Protein AF-A0A3D3DJN9-F1 (afdb_monomer_lite)

Radius of gyration: 30.14 Å; chains: 1; bounding box: 43×64×117 Å

Sequence (191 aa):
MNAPGGRPGLKGGGGVLVLCLLWLAALPLLAESYYLPDGRPDGVALLAPPPLPGSAEETADLQTVRTVFQGRTEAEKEHAFKSASLSIFLYAPAIGPFFQPGKFPKVEALFQKVRKDISAPLDRTKKHWKRRRPYELDPQLALGRPETTFSYPSGHSTRGTVQALLLAELFPKQREAILAIGRQIGWDRVL

Structure (mmCIF, N/CA/C/O backbone):
data_AF-A0A3D3DJN9-F1
#
_entry.id   AF-A0A3D3DJN9-F1
#
loop_
_atom_site.group_PDB
_atom_site.id
_atom_site.type_symbol
_atom_site.label_atom_id
_atom_site.label_alt_id
_atom_site.label_comp_id
_atom_site.label_asym_id
_atom_site.label_entity_id
_atom_site.label_seq_id
_atom_site.pdbx_PDB_ins_code
_atom_site.Cartn_x
_atom_site.Cartn_y
_atom_site.Cartn_z
_atom_site.occupancy
_atom_site.B_iso_or_equiv
_atom_site.auth_seq_id
_atom_site.auth_comp_id
_atom_site.auth_asym_id
_atom_site.auth_atom_id
_atom_site.pdbx_PDB_model_num
ATOM 1 N N . MET A 1 1 ? -23.739 -41.657 94.603 1.00 39.09 1 MET A N 1
ATOM 2 C CA . MET A 1 1 ? -22.542 -40.805 94.452 1.00 39.09 1 MET A CA 1
ATOM 3 C C . MET A 1 1 ? -21.603 -41.467 93.452 1.00 39.09 1 MET A C 1
ATOM 5 O O . MET A 1 1 ? -21.368 -42.658 93.585 1.00 39.09 1 MET A O 1
ATOM 9 N N . ASN A 1 2 ? -21.127 -40.666 92.493 1.00 39.59 2 ASN A N 1
ATOM 10 C CA . ASN A 1 2 ? -20.009 -40.850 91.549 1.00 39.59 2 ASN A CA 1
ATOM 11 C C . ASN A 1 2 ? -20.141 -41.801 90.334 1.00 39.59 2 ASN A C 1
ATOM 13 O O . ASN A 1 2 ? -19.960 -43.009 90.426 1.00 39.59 2 ASN A O 1
ATOM 17 N N . ALA A 1 3 ? -20.349 -41.171 89.165 1.00 39.94 3 ALA A N 1
ATOM 18 C CA . ALA A 1 3 ? -19.698 -41.485 87.874 1.00 39.94 3 ALA A CA 1
ATOM 19 C C . ALA A 1 3 ? -18.199 -41.040 87.924 1.00 39.94 3 ALA A C 1
ATOM 21 O O . ALA A 1 3 ? -17.841 -40.496 88.976 1.00 39.94 3 ALA A O 1
ATOM 22 N N . PRO A 1 4 ? -17.307 -41.158 86.896 1.00 54.34 4 PRO A N 1
ATOM 23 C CA . PRO A 1 4 ? -17.465 -41.272 85.420 1.00 54.34 4 PRO A CA 1
ATOM 24 C C . PRO A 1 4 ? -16.581 -42.415 84.826 1.00 54.34 4 PRO A C 1
ATOM 26 O O . PRO A 1 4 ? -16.038 -43.201 85.585 1.00 54.34 4 PRO A O 1
ATOM 29 N N . GLY A 1 5 ? -16.341 -42.679 83.537 1.00 39.34 5 GLY A N 1
ATOM 30 C CA . GLY A 1 5 ? -16.569 -42.081 82.219 1.00 39.34 5 GLY A CA 1
ATOM 31 C C . GLY A 1 5 ? -15.558 -42.733 81.245 1.00 39.34 5 GLY A C 1
ATOM 32 O O . GLY A 1 5 ? -14.492 -43.159 81.679 1.00 39.34 5 GLY A O 1
ATOM 33 N N . GLY A 1 6 ? -15.865 -42.816 79.944 1.00 35.72 6 GLY A N 1
ATOM 34 C CA . GLY A 1 6 ? -14.877 -43.191 78.915 1.00 35.72 6 GLY A CA 1
ATOM 35 C C . GLY A 1 6 ? -15.452 -43.904 77.685 1.00 35.72 6 GLY A C 1
ATOM 36 O O . GLY A 1 6 ? -15.743 -45.093 77.734 1.00 35.72 6 GLY A O 1
ATOM 37 N N . ARG A 1 7 ? -15.582 -43.179 76.563 1.00 44.62 7 ARG A N 1
ATOM 38 C CA . ARG A 1 7 ? -15.755 -43.729 75.197 1.00 44.62 7 ARG A CA 1
ATOM 39 C C . ARG A 1 7 ? -14.378 -44.105 74.618 1.00 44.62 7 ARG A C 1
ATOM 41 O O . ARG A 1 7 ? -13.405 -43.445 74.980 1.00 44.62 7 ARG A O 1
ATOM 48 N N . PRO A 1 8 ? -14.272 -45.091 73.706 1.00 47.12 8 PRO A N 1
ATOM 49 C CA . PRO A 1 8 ? -14.279 -44.814 72.251 1.00 47.12 8 PRO A CA 1
ATOM 50 C C . PRO A 1 8 ? -14.953 -45.965 71.457 1.00 47.12 8 PRO A C 1
ATOM 52 O O . PRO A 1 8 ? -15.267 -47.001 72.018 1.00 47.12 8 PRO A O 1
ATOM 55 N N . GLY A 1 9 ? -15.253 -45.931 70.162 1.00 36.06 9 GLY A N 1
ATOM 56 C CA . GLY A 1 9 ? -15.020 -45.006 69.065 1.00 36.06 9 GLY A CA 1
ATOM 57 C C . GLY A 1 9 ? -15.744 -45.584 67.835 1.00 36.06 9 GLY A C 1
ATOM 58 O O . GLY A 1 9 ? -15.891 -46.798 67.697 1.00 36.06 9 GLY A O 1
ATOM 59 N N . LEU A 1 10 ? -16.249 -44.702 66.979 1.00 43.56 10 LEU A N 1
ATOM 60 C CA . LEU A 1 10 ? -17.015 -45.033 65.779 1.00 43.56 10 LEU A CA 1
ATOM 61 C C . LEU A 1 10 ? -16.084 -45.595 64.679 1.00 43.56 10 LEU A C 1
ATOM 63 O O . LEU A 1 10 ? -15.127 -44.935 64.284 1.00 43.56 10 LEU A O 1
ATOM 67 N N . LYS A 1 11 ? -16.403 -46.776 64.143 1.00 42.53 11 LYS A N 1
ATOM 68 C CA . LYS A 1 11 ? -16.054 -47.243 62.785 1.00 42.53 11 LYS A CA 1
ATOM 69 C C . LYS A 1 11 ? -17.388 -47.720 62.197 1.00 42.53 11 LYS A C 1
ATOM 71 O O . LYS A 1 11 ? -18.102 -48.429 62.888 1.00 42.53 11 LYS A O 1
ATOM 76 N N . GLY A 1 12 ? -17.862 -47.355 61.018 1.00 39.88 12 GLY A N 1
ATOM 77 C CA . GLY A 1 12 ? -17.226 -46.866 59.807 1.00 39.88 12 GLY A CA 1
ATOM 78 C C . GLY A 1 12 ? -17.899 -47.624 58.659 1.00 39.88 12 GLY A C 1
ATOM 79 O O . GLY A 1 12 ? -17.991 -48.845 58.729 1.00 39.88 12 GLY A O 1
ATOM 80 N N . GLY A 1 13 ? -18.365 -46.918 57.628 1.00 39.78 13 GLY A N 1
ATOM 81 C CA . GLY A 1 13 ? -18.741 -47.527 56.349 1.00 39.78 13 GLY A CA 1
ATOM 82 C C . GLY A 1 13 ? -20.189 -47.291 55.931 1.00 39.78 13 GLY A C 1
ATOM 83 O O . GLY A 1 13 ? -21.112 -47.794 56.559 1.00 39.78 13 GLY A O 1
ATOM 84 N N . GLY A 1 14 ? -20.372 -46.578 54.818 1.00 37.66 14 GLY A N 1
ATOM 85 C CA . GLY A 1 14 ? -21.636 -46.606 54.088 1.00 37.66 14 GLY A CA 1
ATOM 86 C C . GLY A 1 14 ? -21.886 -45.398 53.197 1.00 37.66 14 GLY A C 1
ATOM 87 O O . GLY A 1 14 ? -22.638 -44.514 53.577 1.00 37.66 14 GLY A O 1
ATOM 88 N N . GLY A 1 15 ? -21.302 -45.410 51.996 1.00 39.25 15 GLY A N 1
ATOM 89 C CA . GLY A 1 15 ? -21.891 -44.768 50.816 1.00 39.25 15 GLY A CA 1
ATOM 90 C C . GLY A 1 15 ? -21.606 -43.280 50.621 1.00 39.25 15 GLY A C 1
ATOM 91 O O . GLY A 1 15 ? -22.470 -42.441 50.846 1.00 39.25 15 GLY A O 1
ATOM 92 N N . VAL A 1 16 ? -20.429 -42.948 50.085 1.00 46.88 16 VAL A N 1
ATOM 93 C CA . VAL A 1 16 ? -20.256 -41.672 49.374 1.00 46.88 16 VAL A CA 1
ATOM 94 C C . VAL A 1 16 ? -20.986 -41.796 48.035 1.00 46.88 16 VAL A C 1
ATOM 96 O O . VAL A 1 16 ? -20.555 -42.543 47.158 1.00 46.88 16 VAL A O 1
ATOM 99 N N . LEU A 1 17 ? -22.109 -41.085 47.896 1.00 47.12 17 LEU A N 1
ATOM 100 C CA . LEU A 1 17 ? -22.752 -40.826 46.609 1.00 47.12 17 LEU A CA 1
ATOM 101 C C . LEU A 1 17 ? -21.733 -40.134 45.692 1.00 47.12 17 LEU A C 1
ATOM 103 O O . LEU A 1 17 ? -21.319 -39.003 45.951 1.00 47.12 17 LEU A O 1
ATOM 107 N N . VAL A 1 18 ? -21.331 -40.808 44.617 1.00 51.47 18 VAL A N 1
ATOM 108 C CA . VAL A 1 18 ? -20.546 -40.200 43.541 1.00 51.47 18 VAL A CA 1
ATOM 109 C C . VAL A 1 18 ? -21.484 -39.291 42.751 1.00 51.47 18 VAL A C 1
ATOM 111 O O . VAL A 1 18 ? -22.266 -39.747 41.919 1.00 51.47 18 VAL A O 1
ATOM 114 N N . LEU A 1 19 ? -21.430 -37.991 43.039 1.00 47.69 19 LEU A N 1
ATOM 115 C CA . LEU A 1 19 ? -22.031 -36.964 42.197 1.00 47.69 19 LEU A CA 1
ATOM 116 C C . LEU A 1 19 ? -21.127 -36.799 40.963 1.00 47.69 19 LEU A C 1
ATOM 118 O O . LEU A 1 19 ? -20.091 -36.136 41.022 1.00 47.69 19 LEU A O 1
ATOM 122 N N . CYS A 1 20 ? -21.488 -37.430 39.844 1.00 45.19 20 CYS A N 1
ATOM 123 C CA . CYS A 1 20 ? -20.879 -37.140 38.548 1.00 45.19 20 CYS A CA 1
ATOM 124 C C . CYS A 1 20 ? -21.235 -35.703 38.142 1.00 45.19 20 CYS A C 1
ATOM 126 O O . CYS A 1 20 ? -22.288 -35.443 37.562 1.00 45.19 20 CYS A O 1
ATOM 128 N N . LEU A 1 21 ? -20.351 -34.761 38.473 1.00 50.44 21 LEU A N 1
ATOM 129 C CA . LEU A 1 21 ? -20.345 -33.409 37.928 1.00 50.44 21 LEU A CA 1
ATOM 130 C C . LEU A 1 21 ? -20.190 -33.495 36.406 1.00 50.44 21 LEU A C 1
ATOM 132 O O . LEU A 1 21 ? -19.114 -33.790 35.889 1.00 50.44 21 LEU A O 1
ATOM 136 N N . LEU A 1 22 ? -21.282 -33.216 35.697 1.00 49.47 22 LEU A N 1
ATOM 137 C CA . LEU A 1 22 ? -21.283 -32.870 34.281 1.00 49.47 22 LEU A CA 1
ATOM 138 C C . LEU A 1 22 ? -20.508 -31.558 34.100 1.00 49.47 22 LEU A C 1
ATOM 140 O O . LEU A 1 22 ? -21.083 -30.474 34.031 1.00 49.47 22 LEU A O 1
ATOM 144 N N . TRP A 1 23 ? -19.184 -31.648 34.016 1.00 52.22 23 TRP A N 1
ATOM 145 C CA . TRP A 1 23 ? -18.379 -30.640 33.339 1.00 52.22 23 TRP A CA 1
ATOM 146 C C . TRP A 1 23 ? -18.623 -30.800 31.836 1.00 52.22 23 TRP A C 1
ATOM 148 O O . TRP A 1 23 ? -17.838 -31.411 31.115 1.00 52.22 23 TRP A O 1
ATOM 158 N N . LEU A 1 24 ? -19.726 -30.228 31.343 1.00 54.53 24 LEU A N 1
ATOM 159 C CA . LEU A 1 24 ? -19.718 -29.715 29.979 1.00 54.53 24 LEU A CA 1
ATOM 160 C C . LEU A 1 24 ? -18.725 -28.552 29.984 1.00 54.53 24 LEU A C 1
ATOM 162 O O . LEU A 1 24 ? -19.085 -27.398 30.209 1.00 54.53 24 LEU A O 1
ATOM 166 N N . ALA A 1 25 ? -17.447 -28.865 29.778 1.00 52.50 25 ALA A N 1
ATOM 167 C CA . ALA A 1 25 ? -16.526 -27.880 29.260 1.00 52.50 25 ALA A CA 1
ATOM 168 C C . ALA A 1 25 ? -17.127 -27.441 27.925 1.00 52.50 25 ALA A C 1
ATOM 170 O O . ALA A 1 25 ? -17.121 -28.200 26.955 1.00 52.50 25 ALA A O 1
ATOM 171 N N . ALA A 1 26 ? -17.712 -26.244 27.891 1.00 54.53 26 ALA A N 1
ATOM 172 C CA . ALA A 1 26 ? -17.898 -25.546 26.639 1.00 54.53 26 ALA A CA 1
ATOM 173 C C . ALA A 1 26 ? -16.499 -25.477 26.030 1.00 54.53 26 ALA A C 1
ATOM 175 O O . ALA A 1 26 ? -15.657 -24.713 26.507 1.00 54.53 26 ALA A O 1
ATOM 176 N N . LEU A 1 27 ? -16.214 -26.347 25.055 1.00 55.31 27 LEU A N 1
ATOM 177 C CA . LEU A 1 27 ? -15.038 -26.183 24.222 1.00 55.31 27 LEU A CA 1
ATOM 178 C C . LEU A 1 27 ? -15.129 -24.734 23.756 1.00 55.31 27 LEU A C 1
ATOM 180 O O . LEU A 1 27 ? -16.164 -24.379 23.177 1.00 55.31 27 LEU A O 1
ATOM 184 N N . PRO A 1 28 ? -14.149 -23.867 24.072 1.00 55.75 28 PRO A N 1
ATOM 185 C CA . PRO A 1 28 ? -14.146 -22.560 23.460 1.00 55.75 28 PRO A CA 1
ATOM 186 C C . PRO A 1 28 ? -14.218 -22.862 21.973 1.00 55.75 28 PRO A C 1
ATOM 188 O O . PRO A 1 28 ? -13.371 -23.592 21.454 1.00 55.75 28 PRO A O 1
ATOM 191 N N . LEU A 1 29 ? -15.287 -22.405 21.319 1.00 51.25 29 LEU A N 1
ATOM 192 C CA . LEU A 1 29 ? -15.335 -22.389 19.874 1.00 51.25 29 LEU A CA 1
ATOM 193 C C . LEU A 1 29 ? -14.091 -21.583 19.517 1.00 51.25 29 LEU A C 1
ATOM 195 O O . LEU A 1 29 ? -14.059 -20.374 19.758 1.00 51.25 29 LEU A O 1
ATOM 199 N N . LEU A 1 30 ? -13.009 -22.264 19.128 1.00 52.00 30 LEU A N 1
ATOM 200 C CA . LEU A 1 30 ? -11.801 -21.597 18.694 1.00 52.00 30 LEU A CA 1
ATOM 201 C C . LEU A 1 30 ? -12.265 -20.859 17.454 1.00 52.00 30 LEU A C 1
ATOM 203 O O . LEU A 1 30 ? -12.426 -21.467 16.400 1.00 52.00 30 LEU A O 1
ATOM 207 N N . ALA A 1 31 ? -12.594 -19.576 17.623 1.00 54.28 31 ALA A N 1
ATOM 208 C CA . ALA A 1 31 ? -12.841 -18.686 16.512 1.00 54.28 31 ALA A CA 1
ATOM 209 C C . ALA A 1 31 ? -11.687 -18.940 15.552 1.00 54.28 31 ALA A C 1
ATOM 211 O O . ALA A 1 31 ? -10.533 -18.903 16.003 1.00 54.28 31 ALA A O 1
ATOM 212 N N . GLU A 1 32 ? -12.002 -19.297 14.303 1.00 58.78 32 GLU A N 1
ATOM 213 C CA . GLU A 1 32 ? -10.988 -19.658 13.320 1.00 58.78 32 GLU A CA 1
ATOM 214 C C . GLU A 1 32 ? -9.811 -18.691 13.448 1.00 58.78 32 GLU A C 1
ATOM 216 O O . GLU A 1 32 ? -9.983 -17.470 13.586 1.00 58.78 32 GLU A O 1
ATOM 221 N N . SER A 1 33 ? -8.594 -19.233 13.495 1.00 72.31 33 SER A N 1
ATOM 222 C CA . SER A 1 33 ? -7.388 -18.427 13.701 1.00 72.31 33 SER A CA 1
ATOM 223 C C . SER A 1 33 ? -7.234 -17.349 12.622 1.00 72.31 33 SER A C 1
ATOM 225 O O . SER A 1 33 ? -6.614 -16.317 12.897 1.00 72.31 33 SER A O 1
ATOM 227 N N . TYR A 1 34 ? -7.937 -17.500 11.493 1.00 80.25 34 TYR A N 1
ATOM 228 C CA . TYR A 1 34 ? -8.022 -16.576 10.368 1.00 80.25 34 TYR A CA 1
ATOM 229 C C . TYR A 1 34 ? -9.486 -16.329 9.944 1.00 80.25 34 TYR A C 1
ATOM 231 O O . TYR A 1 34 ? -10.354 -17.139 10.232 1.00 80.25 34 TYR A O 1
ATOM 239 N N . TYR A 1 35 ? -9.773 -15.182 9.332 1.00 89.88 35 TYR A N 1
ATOM 240 C CA . TYR A 1 35 ? -11.030 -14.859 8.635 1.00 89.88 35 TYR A CA 1
ATOM 241 C C . TYR A 1 35 ? -11.078 -15.400 7.198 1.00 89.88 35 TYR A C 1
ATOM 243 O O . TYR A 1 35 ? -12.158 -15.616 6.651 1.00 89.88 35 TYR A O 1
ATOM 251 N N . LEU A 1 36 ? -9.920 -15.544 6.555 1.00 90.06 36 LEU A N 1
ATOM 252 C CA . LEU A 1 36 ? -9.780 -16.050 5.198 1.00 90.06 36 LEU A CA 1
ATOM 253 C C . LEU A 1 36 ? -9.451 -17.548 5.218 1.00 90.06 36 LEU A C 1
ATOM 255 O O . LEU A 1 36 ? -8.569 -17.966 5.975 1.00 90.06 36 LEU A O 1
ATOM 259 N N . PRO A 1 37 ? -10.080 -18.349 4.338 1.00 89.44 37 PRO A N 1
ATOM 260 C CA . PRO A 1 37 ? -9.667 -19.727 4.120 1.00 89.44 37 PRO A CA 1
ATOM 261 C C . PRO A 1 37 ? -8.221 -19.801 3.635 1.00 89.44 37 PRO A C 1
ATOM 263 O O . PRO A 1 37 ? -7.738 -18.909 2.925 1.00 89.44 37 PRO A O 1
ATOM 266 N N . ASP A 1 38 ? -7.542 -20.906 3.938 1.00 85.25 38 ASP A N 1
ATOM 267 C CA . ASP A 1 38 ? -6.203 -21.100 3.401 1.00 85.25 38 ASP A CA 1
ATOM 268 C C . ASP A 1 38 ? -6.219 -21.141 1.862 1.00 85.25 38 ASP A C 1
ATOM 270 O O . ASP A 1 38 ? -7.180 -21.556 1.216 1.00 85.25 38 ASP A O 1
ATOM 274 N N . GLY A 1 39 ? -5.157 -20.627 1.255 1.00 81.75 39 GLY A N 1
ATOM 275 C CA . GLY A 1 39 ? -5.054 -20.435 -0.191 1.00 81.75 39 GLY A CA 1
ATOM 276 C C . GLY A 1 39 ? -5.898 -19.293 -0.766 1.00 81.75 39 GLY A C 1
ATOM 277 O O . GLY A 1 39 ? -5.757 -19.020 -1.955 1.00 81.75 39 GLY A O 1
ATOM 278 N N . ARG A 1 40 ? -6.747 -18.608 0.019 1.00 90.56 40 ARG A N 1
ATOM 279 C CA . ARG A 1 40 ? -7.684 -17.595 -0.497 1.00 90.56 40 ARG A CA 1
ATOM 280 C C . ARG A 1 40 ? -7.385 -16.166 0.002 1.00 90.56 40 ARG A C 1
ATOM 282 O O . ARG A 1 40 ? -6.961 -15.989 1.141 1.00 90.56 40 ARG A O 1
ATOM 289 N N . PRO A 1 41 ? -7.644 -15.136 -0.828 1.00 93.31 41 PRO A N 1
ATOM 290 C CA . PRO A 1 41 ? -7.863 -15.244 -2.273 1.00 93.31 41 PRO A CA 1
ATOM 291 C C . PRO A 1 41 ? -6.613 -15.791 -2.982 1.00 93.31 41 PRO A C 1
ATOM 293 O O . PRO A 1 41 ? -5.489 -15.594 -2.517 1.00 93.31 41 PRO A O 1
ATOM 296 N N . ASP A 1 42 ? -6.821 -16.480 -4.105 1.00 95.25 42 ASP A N 1
ATOM 297 C CA . ASP A 1 42 ? -5.720 -16.914 -4.964 1.00 95.25 42 ASP A CA 1
ATOM 298 C C . ASP A 1 42 ? -5.253 -15.718 -5.799 1.00 95.25 42 ASP A C 1
ATOM 300 O O . ASP A 1 42 ? -5.866 -15.357 -6.804 1.00 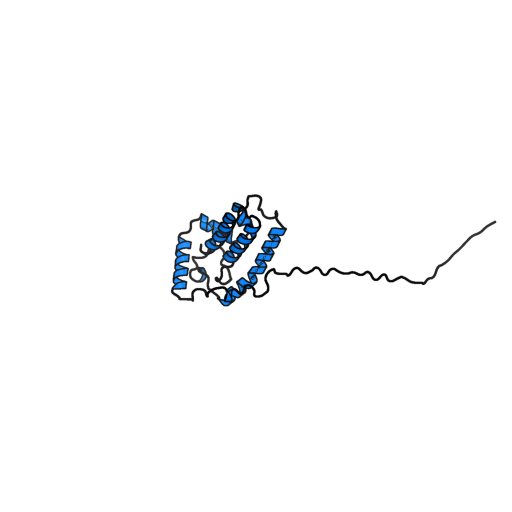95.25 42 ASP A O 1
ATOM 304 N N . GLY A 1 43 ? -4.184 -15.066 -5.345 1.00 95.25 43 GLY A N 1
ATOM 305 C CA . GLY A 1 43 ? -3.641 -13.896 -6.026 1.00 95.25 43 GLY A CA 1
ATOM 306 C C . GLY A 1 43 ? -2.957 -14.215 -7.356 1.00 95.25 43 GLY A C 1
ATOM 307 O O . GLY A 1 43 ? -2.773 -13.297 -8.148 1.00 95.25 43 GLY A O 1
ATOM 308 N N . VAL A 1 44 ? -2.596 -15.474 -7.629 1.00 96.81 44 VAL A N 1
ATOM 309 C CA . VAL A 1 44 ? -2.046 -15.878 -8.934 1.00 96.81 44 VAL A CA 1
ATOM 310 C C . VAL A 1 44 ? -3.167 -15.971 -9.959 1.00 96.81 44 VAL A C 1
ATOM 312 O O . VAL A 1 44 ? -3.019 -15.463 -11.063 1.00 96.81 44 VAL A O 1
ATOM 315 N N . ALA A 1 45 ? -4.303 -16.559 -9.581 1.00 96.88 45 ALA A N 1
ATOM 316 C CA . ALA A 1 45 ? -5.476 -16.622 -10.448 1.00 96.88 45 ALA A CA 1
ATOM 317 C C . ALA A 1 45 ? -6.157 -15.253 -10.635 1.00 96.88 45 ALA A C 1
ATOM 319 O O . ALA A 1 45 ? -6.755 -14.998 -11.676 1.00 96.88 45 ALA A O 1
ATOM 320 N N . LEU A 1 46 ? -6.098 -14.382 -9.620 1.00 96.44 46 LEU A N 1
ATOM 321 C CA . LEU A 1 46 ? -6.781 -13.086 -9.631 1.00 96.44 46 LEU A CA 1
ATOM 322 C C . LEU A 1 46 ? -6.039 -12.003 -10.426 1.00 96.44 46 LEU A C 1
ATOM 324 O O . LEU A 1 46 ? -6.680 -11.132 -11.011 1.00 96.44 46 LEU A O 1
ATOM 328 N N . LEU A 1 47 ? -4.707 -11.995 -10.381 1.00 97.06 47 LEU A N 1
ATOM 329 C CA . LEU A 1 47 ? -3.899 -10.912 -10.936 1.00 97.06 47 LEU A CA 1
ATOM 330 C C . LEU A 1 47 ? -3.324 -11.286 -12.299 1.00 97.06 47 LEU A C 1
ATOM 332 O O . LEU A 1 47 ? -2.875 -12.409 -12.514 1.00 97.06 47 LEU A O 1
ATOM 336 N N . ALA A 1 48 ? -3.254 -10.301 -13.194 1.00 97.12 48 ALA A N 1
ATOM 337 C CA . ALA A 1 48 ? -2.430 -10.417 -14.389 1.00 97.12 48 ALA A CA 1
ATOM 338 C C . ALA A 1 48 ? -0.950 -10.633 -14.002 1.00 97.12 48 ALA A C 1
ATOM 340 O O . ALA A 1 48 ? -0.519 -10.175 -12.937 1.00 97.12 48 ALA A O 1
ATOM 341 N N . PRO A 1 49 ? -0.148 -11.302 -14.848 1.00 97.56 49 PRO A N 1
ATOM 342 C CA . PRO A 1 49 ? 1.289 -11.390 -14.621 1.00 97.56 49 PRO A CA 1
ATOM 343 C C . PRO A 1 49 ? 1.914 -9.984 -14.537 1.00 97.56 49 PRO A C 1
ATOM 345 O O . PRO A 1 49 ? 1.465 -9.067 -15.231 1.00 97.56 49 PRO A O 1
ATOM 348 N N . PRO A 1 50 ? 2.959 -9.783 -13.713 1.00 97.88 50 PRO A N 1
ATOM 349 C CA . PRO A 1 50 ? 3.734 -8.550 -13.763 1.00 97.88 50 PRO A CA 1
ATOM 350 C C . PRO A 1 50 ? 4.483 -8.427 -15.103 1.00 97.88 50 PRO A C 1
ATOM 352 O O . PRO A 1 50 ? 4.678 -9.438 -15.783 1.00 97.88 50 PRO A O 1
ATOM 355 N N . PRO A 1 51 ? 4.983 -7.224 -15.445 1.00 97.62 51 PRO A N 1
ATOM 356 C CA . PRO A 1 51 ? 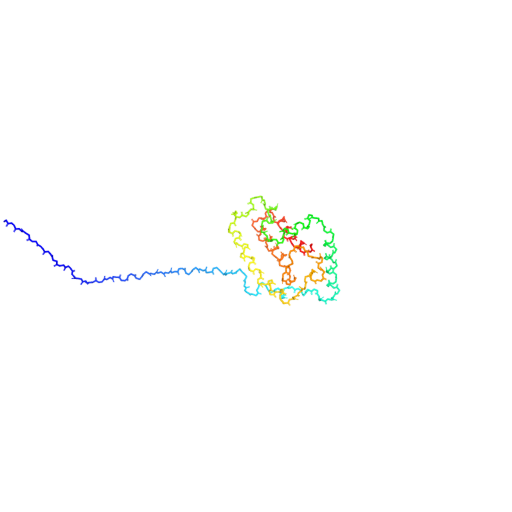5.915 -7.051 -16.553 1.00 97.62 51 PRO A CA 1
ATOM 357 C C . PRO A 1 51 ? 7.058 -8.065 -16.505 1.00 97.62 51 PRO A C 1
ATOM 359 O O . PRO A 1 51 ? 7.634 -8.316 -15.439 1.00 97.62 51 PRO A O 1
ATOM 362 N N . LEU A 1 52 ? 7.367 -8.656 -17.659 1.00 96.94 52 LEU A N 1
ATOM 363 C CA . LEU A 1 52 ? 8.431 -9.647 -17.775 1.00 96.94 52 LEU A CA 1
ATOM 364 C C . LEU A 1 52 ? 9.806 -8.977 -17.617 1.00 96.94 52 LEU A C 1
ATOM 366 O O . LEU A 1 52 ? 9.990 -7.861 -18.112 1.00 96.94 52 LEU A O 1
ATOM 370 N N . PRO A 1 53 ? 10.795 -9.643 -16.998 1.00 96.31 53 PRO A N 1
ATOM 371 C CA . PRO A 1 53 ? 12.154 -9.118 -16.935 1.00 96.31 53 PRO A CA 1
ATOM 372 C C . PRO A 1 53 ? 12.726 -8.821 -18.328 1.00 96.31 53 PRO A C 1
ATOM 374 O O . PRO A 1 53 ? 12.653 -9.665 -19.220 1.00 96.31 53 PRO A O 1
ATOM 377 N N . GLY A 1 54 ? 13.295 -7.629 -18.513 1.00 95.62 54 GLY A N 1
ATOM 378 C CA . GLY A 1 54 ? 13.862 -7.170 -19.786 1.00 95.62 54 GLY A CA 1
ATOM 379 C C . GLY A 1 54 ? 12.838 -6.724 -20.838 1.00 95.62 54 GLY A C 1
ATOM 380 O O . GLY A 1 54 ? 13.225 -6.419 -21.964 1.00 95.62 54 GLY A O 1
ATOM 381 N N . SER A 1 55 ? 11.547 -6.686 -20.500 1.00 98.06 55 SER A N 1
ATOM 382 C CA . SER A 1 55 ? 10.493 -6.209 -21.40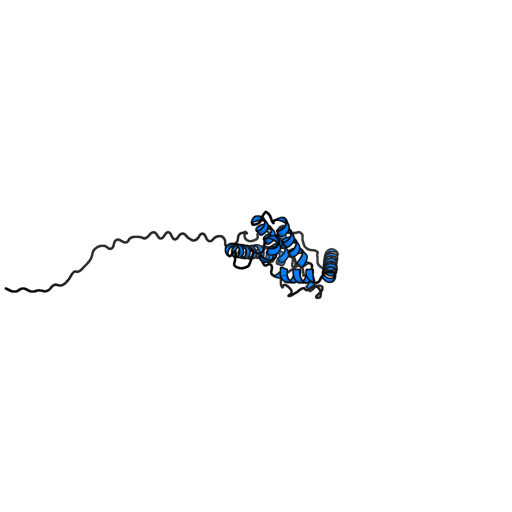4 1.00 98.06 55 SER A CA 1
ATOM 383 C C . SER A 1 55 ? 10.461 -4.680 -21.538 1.00 98.06 55 SER A C 1
ATOM 385 O O . SER A 1 55 ? 11.036 -3.937 -20.729 1.00 98.06 55 SER A O 1
ATOM 387 N N . ALA A 1 56 ? 9.741 -4.195 -22.555 1.00 98.38 56 ALA A N 1
ATOM 388 C CA . ALA A 1 56 ? 9.465 -2.769 -22.713 1.00 98.38 56 ALA A CA 1
ATOM 389 C C . ALA A 1 56 ? 8.611 -2.240 -21.547 1.00 98.38 56 ALA A C 1
ATOM 391 O O . ALA A 1 56 ? 8.826 -1.125 -21.076 1.00 98.38 56 ALA A O 1
ATOM 392 N N . GLU A 1 57 ? 7.703 -3.064 -21.027 1.00 98.00 57 GLU A N 1
ATOM 393 C CA . GLU A 1 57 ? 6.838 -2.749 -19.895 1.00 98.00 57 GLU A CA 1
ATOM 394 C C . GLU A 1 57 ? 7.632 -2.613 -18.587 1.00 98.00 57 GLU A C 1
ATOM 396 O O . GLU A 1 57 ? 7.402 -1.670 -17.836 1.00 98.00 57 GLU A O 1
ATOM 401 N N . GLU A 1 58 ? 8.610 -3.491 -18.313 1.00 97.69 58 GLU A N 1
ATOM 402 C CA . GLU A 1 58 ? 9.486 -3.339 -17.135 1.00 97.69 58 GLU A CA 1
ATOM 403 C C . GLU A 1 58 ? 10.312 -2.050 -17.229 1.00 97.69 58 GLU A C 1
ATOM 405 O O . GLU A 1 58 ? 10.476 -1.334 -16.237 1.00 97.69 58 GLU A O 1
ATOM 410 N N . THR A 1 59 ? 10.791 -1.734 -18.435 1.00 97.94 59 THR A N 1
ATOM 411 C CA . THR A 1 59 ? 11.540 -0.502 -18.710 1.00 97.94 59 THR A CA 1
ATOM 412 C C . THR A 1 59 ? 10.678 0.738 -18.460 1.00 97.94 59 THR A C 1
ATOM 414 O O . THR A 1 59 ? 11.124 1.669 -17.786 1.00 97.94 59 THR A O 1
ATOM 417 N N . ALA A 1 60 ? 9.437 0.740 -18.952 1.00 98.25 60 ALA A N 1
ATOM 418 C CA . ALA A 1 60 ? 8.482 1.829 -18.758 1.00 98.25 60 ALA A CA 1
ATOM 419 C C . ALA A 1 60 ? 8.093 2.004 -17.279 1.00 98.25 60 ALA A C 1
ATOM 421 O O . ALA A 1 60 ? 8.073 3.131 -16.772 1.00 98.25 60 ALA A O 1
ATOM 422 N N . ASP A 1 61 ? 7.860 0.899 -16.565 1.00 97.81 61 ASP A N 1
ATOM 423 C CA . ASP A 1 61 ? 7.594 0.900 -15.124 1.00 97.81 61 ASP A CA 1
ATOM 424 C C . ASP A 1 61 ? 8.775 1.503 -14.346 1.00 97.81 61 ASP A C 1
ATOM 426 O O . ASP A 1 61 ? 8.586 2.399 -13.521 1.00 97.81 61 ASP A O 1
ATOM 430 N N . LEU A 1 62 ? 10.008 1.056 -14.617 1.00 97.81 62 LEU A N 1
ATOM 431 C CA . LEU A 1 62 ? 11.200 1.562 -13.932 1.00 97.81 62 LEU A CA 1
ATOM 432 C C . LEU A 1 62 ? 11.446 3.044 -14.234 1.00 97.81 62 LEU A C 1
ATOM 434 O O . LEU A 1 62 ? 11.798 3.800 -13.329 1.00 97.81 62 LEU A O 1
ATOM 438 N N . GLN A 1 63 ? 11.239 3.473 -15.481 1.00 98.19 63 GLN A N 1
ATOM 439 C CA . GLN A 1 63 ? 11.369 4.878 -15.858 1.00 98.19 63 GLN A CA 1
ATOM 440 C C . GLN A 1 63 ? 10.351 5.753 -15.121 1.00 98.19 63 GLN A C 1
ATOM 442 O O . GLN A 1 63 ? 10.713 6.811 -14.610 1.00 98.19 63 GLN A O 1
ATOM 447 N N . THR A 1 64 ? 9.109 5.283 -14.997 1.00 97.88 64 THR A N 1
ATOM 448 C CA . THR A 1 64 ? 8.068 5.971 -14.223 1.00 97.88 64 THR A CA 1
ATOM 449 C C . THR A 1 64 ? 8.483 6.119 -12.762 1.00 97.88 64 THR A C 1
ATOM 451 O O . THR A 1 64 ? 8.436 7.225 -12.223 1.00 97.88 64 THR A O 1
ATOM 454 N N . VAL A 1 65 ? 8.954 5.036 -12.131 1.00 97.75 65 VAL A N 1
ATOM 455 C CA . VAL A 1 65 ? 9.430 5.081 -10.739 1.00 97.75 65 VAL A CA 1
ATOM 456 C C . VAL A 1 65 ? 10.589 6.064 -10.594 1.00 97.75 65 VAL A C 1
ATOM 458 O O . VAL A 1 65 ? 10.561 6.876 -9.680 1.00 97.75 65 VAL A O 1
ATOM 461 N N . ARG A 1 66 ? 11.577 6.063 -11.500 1.00 98.12 66 ARG A N 1
ATOM 462 C CA . ARG A 1 66 ? 12.696 7.023 -11.458 1.00 98.12 66 ARG A CA 1
ATOM 463 C C . ARG A 1 66 ? 12.218 8.465 -11.491 1.00 98.12 66 ARG A C 1
ATOM 465 O O . ARG A 1 66 ? 12.632 9.256 -10.648 1.00 98.12 66 ARG A O 1
ATOM 472 N N . THR A 1 67 ? 11.342 8.796 -12.436 1.00 98.19 67 THR A N 1
ATOM 473 C CA . THR A 1 67 ? 10.807 10.152 -12.580 1.00 98.19 67 THR A CA 1
ATOM 474 C C . THR A 1 67 ? 10.057 10.588 -11.323 1.00 98.19 67 THR A C 1
ATOM 476 O O . THR A 1 67 ? 10.310 11.675 -10.812 1.00 98.19 67 THR A O 1
ATOM 479 N N . VAL A 1 68 ? 9.186 9.731 -10.785 1.00 97.81 68 VAL A N 1
ATOM 480 C CA . VAL A 1 68 ? 8.415 10.026 -9.568 1.00 97.81 68 VAL A CA 1
ATOM 481 C C . VAL A 1 68 ? 9.329 10.153 -8.342 1.00 97.81 68 VAL A C 1
ATOM 483 O O . VAL A 1 68 ? 9.233 11.121 -7.594 1.00 97.81 68 VAL A O 1
ATOM 486 N N . PHE A 1 69 ? 10.269 9.224 -8.168 1.00 97.81 69 PHE A N 1
ATOM 487 C CA . PHE A 1 69 ? 11.209 9.188 -7.044 1.00 97.81 69 PHE A CA 1
ATOM 488 C C . PHE A 1 69 ? 12.140 10.411 -7.024 1.00 97.81 69 PHE A C 1
ATOM 490 O O . PHE A 1 69 ? 12.440 10.942 -5.957 1.00 97.81 69 PHE A O 1
ATOM 497 N N . GLN A 1 70 ? 12.599 10.872 -8.192 1.00 96.81 70 GLN A N 1
ATOM 498 C CA . GLN A 1 70 ? 13.451 12.061 -8.321 1.00 96.81 70 GLN A CA 1
ATOM 499 C C . GLN A 1 70 ? 12.664 13.370 -8.193 1.00 96.81 70 GLN A C 1
ATOM 501 O O . GLN A 1 70 ? 13.208 14.357 -7.707 1.00 96.81 70 GLN A O 1
ATOM 506 N N . GLY A 1 71 ? 11.402 13.382 -8.632 1.00 97.56 71 GLY A N 1
ATOM 507 C CA . GLY A 1 71 ? 10.539 14.564 -8.616 1.00 97.56 71 GLY A CA 1
ATOM 508 C C . GLY A 1 71 ? 9.795 14.805 -7.302 1.00 97.56 71 GLY A C 1
ATOM 509 O O . GLY A 1 71 ? 9.150 15.843 -7.165 1.00 97.56 71 GLY A O 1
ATOM 510 N N . ARG A 1 72 ? 9.852 13.868 -6.349 1.00 97.88 72 ARG A N 1
ATOM 511 C CA . ARG A 1 72 ? 9.127 13.991 -5.082 1.00 97.88 72 ARG A CA 1
ATOM 512 C C . ARG A 1 72 ? 9.603 15.183 -4.257 1.00 97.88 72 ARG A C 1
ATOM 514 O O . ARG A 1 72 ? 10.787 15.510 -4.192 1.00 97.88 72 ARG A O 1
ATOM 521 N N . THR A 1 73 ? 8.670 15.760 -3.528 1.00 98.38 73 THR A N 1
ATOM 522 C CA . THR A 1 73 ? 8.927 16.760 -2.496 1.00 98.38 73 THR A CA 1
ATOM 523 C C . THR A 1 73 ? 9.443 16.113 -1.206 1.00 98.38 73 THR A C 1
ATOM 525 O O . THR A 1 73 ? 9.246 14.920 -0.953 1.00 98.38 73 THR A O 1
ATOM 528 N N . GLU A 1 74 ? 10.060 16.910 -0.329 1.00 98.00 74 GLU A N 1
ATOM 529 C CA . GLU A 1 74 ? 10.450 16.420 1.001 1.00 98.00 74 GLU A CA 1
ATOM 530 C C . GLU A 1 74 ? 9.228 16.000 1.837 1.00 98.00 74 GLU A C 1
ATOM 532 O O . GLU A 1 74 ? 9.292 14.996 2.539 1.00 98.00 74 GLU A O 1
ATOM 537 N N . ALA A 1 75 ? 8.082 16.675 1.690 1.00 97.69 75 ALA A N 1
ATOM 538 C CA . ALA A 1 75 ? 6.845 16.290 2.372 1.00 97.69 75 ALA A CA 1
ATOM 539 C C . ALA A 1 75 ? 6.332 14.907 1.924 1.00 97.69 75 ALA A C 1
ATOM 541 O O . ALA A 1 75 ? 5.925 14.091 2.752 1.00 97.69 75 ALA A O 1
ATOM 542 N N . GLU A 1 76 ? 6.386 14.611 0.622 1.00 98.06 76 GLU A N 1
ATOM 543 C CA . GLU A 1 76 ? 6.037 13.292 0.080 1.00 98.06 76 GLU A CA 1
ATOM 544 C C . GLU A 1 76 ? 6.990 12.206 0.579 1.00 98.06 76 GLU A C 1
ATOM 546 O O . GLU A 1 76 ? 6.549 11.137 0.997 1.00 98.06 76 GLU A O 1
ATOM 551 N N . LYS A 1 77 ? 8.293 12.493 0.605 1.00 97.94 77 LYS A N 1
ATOM 552 C CA . LYS A 1 77 ? 9.312 11.590 1.147 1.00 97.94 77 LYS A CA 1
ATOM 553 C C . LYS A 1 77 ? 9.091 11.298 2.632 1.00 97.94 77 LYS A C 1
ATOM 555 O O . LYS A 1 77 ? 9.156 10.140 3.042 1.00 97.94 77 LYS A O 1
ATOM 560 N N . GLU A 1 78 ? 8.819 12.315 3.445 1.00 97.12 78 GLU A N 1
ATOM 561 C CA . GLU A 1 78 ? 8.521 12.153 4.873 1.00 97.12 78 GLU A CA 1
ATOM 562 C C . GLU A 1 78 ? 7.243 11.341 5.093 1.00 97.12 78 GLU A C 1
ATOM 564 O O . GLU A 1 78 ? 7.216 10.420 5.920 1.00 97.12 78 GLU A O 1
ATOM 569 N N . HIS A 1 79 ? 6.192 11.637 4.323 1.00 97.19 79 HIS A N 1
ATOM 570 C CA . HIS A 1 79 ? 4.941 10.892 4.381 1.00 97.19 79 HIS A CA 1
ATOM 571 C C . HIS A 1 79 ? 5.154 9.425 3.993 1.00 97.19 79 HIS A C 1
ATOM 573 O O . HIS A 1 79 ? 4.749 8.530 4.739 1.00 97.19 79 HIS A O 1
ATOM 579 N N . ALA A 1 80 ? 5.873 9.166 2.898 1.00 97.56 80 ALA A N 1
ATOM 580 C CA . ALA A 1 80 ? 6.217 7.822 2.461 1.00 97.56 80 ALA A CA 1
ATOM 581 C C . ALA A 1 80 ? 7.105 7.089 3.475 1.00 97.56 80 ALA A C 1
ATOM 583 O O . ALA A 1 80 ? 6.911 5.901 3.742 1.00 97.56 80 ALA A O 1
ATOM 584 N N . PHE A 1 81 ? 8.039 7.767 4.133 1.00 96.81 81 PHE A N 1
ATOM 585 C CA . PHE A 1 81 ? 8.810 7.141 5.203 1.00 96.81 81 PHE A CA 1
ATOM 586 C C . PHE A 1 81 ? 7.907 6.731 6.381 1.00 96.81 81 PHE A C 1
ATOM 588 O O . PHE A 1 81 ? 7.971 5.599 6.865 1.00 96.81 81 PHE A O 1
ATOM 595 N N . LYS A 1 82 ? 6.997 7.614 6.807 1.00 96.38 82 LYS A N 1
ATOM 596 C CA . LYS A 1 82 ? 6.064 7.366 7.917 1.00 96.38 82 LYS A CA 1
ATOM 597 C C . LYS A 1 82 ? 5.043 6.268 7.603 1.00 96.38 82 LYS A C 1
ATOM 599 O O . LYS A 1 82 ? 4.755 5.417 8.456 1.00 96.38 82 LYS A O 1
ATOM 604 N N . SER A 1 83 ? 4.482 6.267 6.395 1.00 96.75 83 SER A N 1
ATOM 605 C CA . SER A 1 83 ? 3.410 5.347 6.006 1.00 96.75 83 SER A CA 1
ATOM 606 C C . SER A 1 83 ? 3.887 3.902 5.829 1.00 96.75 83 SER A C 1
ATOM 608 O O . SER A 1 83 ? 3.086 2.969 5.935 1.00 96.75 83 SER A O 1
ATOM 610 N N . ALA A 1 84 ? 5.204 3.686 5.710 1.00 95.56 84 ALA A N 1
ATOM 611 C CA . ALA A 1 84 ? 5.819 2.359 5.728 1.00 95.56 84 ALA A CA 1
ATOM 612 C C . ALA A 1 84 ? 5.528 1.568 7.022 1.00 95.56 84 ALA A C 1
ATOM 614 O O . ALA A 1 84 ? 5.563 0.336 7.004 1.00 95.56 84 ALA A O 1
ATOM 615 N N . SER A 1 85 ? 5.183 2.255 8.122 1.00 95.44 85 SER A N 1
ATOM 616 C CA . SER A 1 85 ? 4.761 1.631 9.386 1.00 95.44 85 SER A CA 1
ATOM 617 C C . SER A 1 85 ? 3.451 0.840 9.282 1.00 95.44 85 SER A C 1
ATOM 619 O O . SER A 1 85 ? 3.233 -0.075 10.077 1.00 95.44 85 SER A O 1
ATOM 621 N N . LEU A 1 86 ? 2.572 1.187 8.328 1.00 95.12 86 LEU A N 1
ATOM 622 C CA . LEU A 1 86 ? 1.220 0.626 8.175 1.00 95.12 86 LEU A CA 1
ATOM 623 C C . LEU A 1 86 ? 0.377 0.660 9.462 1.00 95.12 86 LEU A C 1
ATOM 625 O O . LEU A 1 86 ? -0.508 -0.179 9.667 1.00 95.12 86 LEU A O 1
ATOM 629 N N . SER A 1 87 ? 0.663 1.620 10.341 1.00 97.00 87 SER A N 1
ATOM 630 C CA . SER A 1 87 ? -0.131 1.862 11.538 1.00 97.00 87 SER A CA 1
ATOM 631 C C . SER A 1 87 ? -1.540 2.304 11.150 1.00 97.00 87 SER A C 1
ATOM 633 O O . SER A 1 87 ? -1.706 3.198 10.322 1.00 97.00 87 SER A O 1
ATOM 635 N N . ILE A 1 88 ? -2.569 1.746 11.794 1.00 97.50 88 ILE A N 1
ATOM 636 C CA . ILE A 1 88 ? -3.952 2.200 11.574 1.00 97.50 88 ILE A CA 1
ATOM 637 C C . ILE A 1 88 ? -4.131 3.667 11.981 1.00 97.50 88 ILE A C 1
ATOM 639 O O . ILE A 1 88 ? -4.999 4.355 11.467 1.00 97.50 88 ILE A O 1
ATOM 643 N N . PHE A 1 89 ? -3.267 4.200 12.843 1.00 97.88 89 PHE A N 1
ATOM 644 C CA . PHE A 1 89 ? -3.334 5.595 13.276 1.00 97.88 89 PHE A CA 1
ATOM 645 C C . PHE A 1 89 ? -2.833 6.589 12.219 1.00 97.88 89 PHE A C 1
ATOM 647 O O . PHE A 1 89 ? -2.976 7.794 12.403 1.00 97.88 89 PHE A O 1
ATOM 654 N N . LEU A 1 90 ? -2.328 6.111 11.074 1.00 97.88 90 LEU A N 1
ATOM 655 C CA . LEU A 1 90 ? -2.106 6.952 9.891 1.00 97.88 90 LEU A CA 1
ATOM 656 C C . LEU A 1 90 ? -3.410 7.590 9.382 1.00 97.88 90 LEU A C 1
ATOM 658 O O . LEU A 1 90 ? -3.362 8.635 8.744 1.00 97.88 90 LEU A O 1
ATOM 662 N N . TYR A 1 91 ? -4.567 7.006 9.711 1.00 98.38 91 TYR A N 1
ATOM 663 C CA . TYR A 1 91 ? -5.891 7.492 9.316 1.00 98.38 91 TYR A CA 1
ATOM 664 C C . TYR A 1 91 ? -6.494 8.521 10.286 1.00 98.38 91 TYR A C 1
ATOM 666 O O . TYR A 1 91 ? -7.568 9.063 10.019 1.00 98.38 91 TYR A O 1
ATOM 674 N N . ALA A 1 92 ? -5.813 8.826 11.397 1.00 98.00 92 ALA A N 1
ATOM 675 C CA . ALA A 1 92 ? -6.274 9.811 12.376 1.00 98.00 92 ALA A CA 1
ATOM 676 C C . ALA A 1 92 ? -6.590 11.203 11.780 1.00 98.00 92 ALA A C 1
ATOM 678 O O . ALA A 1 92 ? -7.572 11.791 12.224 1.00 98.00 92 ALA A O 1
ATOM 679 N N . PRO A 1 93 ? -5.872 11.726 10.759 1.00 98.06 93 PRO A N 1
ATOM 680 C CA . PRO A 1 93 ? -6.242 12.994 10.122 1.00 98.06 93 PRO A CA 1
ATOM 681 C C . PRO A 1 93 ? -7.640 12.997 9.486 1.00 98.06 93 PRO A C 1
ATOM 683 O O . PRO A 1 93 ? -8.279 14.042 9.446 1.00 98.06 93 PRO A O 1
ATOM 686 N N . ALA A 1 94 ? -8.131 11.843 9.018 1.00 98.38 94 ALA A N 1
ATOM 687 C CA . ALA A 1 94 ? -9.484 11.715 8.478 1.00 98.38 94 ALA A CA 1
ATOM 688 C C . ALA A 1 94 ? -10.525 11.436 9.573 1.00 98.38 94 ALA A C 1
ATOM 690 O O . ALA A 1 94 ? -11.634 11.955 9.509 1.00 98.38 94 ALA A O 1
ATOM 691 N N . ILE A 1 95 ? -10.179 10.608 10.564 1.00 98.19 95 ILE A N 1
ATOM 692 C CA . ILE A 1 95 ? -11.117 10.121 11.590 1.00 98.19 95 ILE A CA 1
ATOM 693 C C . ILE A 1 95 ? -11.302 11.132 12.730 1.00 98.19 95 ILE A C 1
ATOM 695 O O . ILE A 1 95 ? -12.420 11.351 13.193 1.00 98.19 95 ILE A O 1
ATOM 699 N N . GLY A 1 96 ? -10.213 11.749 13.187 1.00 97.81 96 GLY A N 1
ATOM 700 C CA . GLY A 1 96 ? -10.197 12.727 14.269 1.00 97.81 96 GLY A CA 1
ATOM 701 C C . GLY A 1 96 ? -9.167 12.422 15.366 1.00 97.81 96 GLY A C 1
ATOM 702 O O . GLY A 1 96 ? -8.675 11.297 15.492 1.00 97.81 96 GLY A O 1
ATOM 703 N N . PRO A 1 97 ? -8.862 13.418 16.221 1.00 97.06 97 PRO A N 1
ATOM 704 C CA . PRO A 1 97 ? -7.781 13.345 17.206 1.00 97.06 97 PRO A CA 1
ATOM 705 C C . PRO A 1 97 ? -8.021 12.323 18.320 1.00 97.06 97 PRO A C 1
ATOM 707 O O . PRO A 1 97 ? -7.084 11.991 19.034 1.00 97.06 97 PRO A O 1
ATOM 710 N N . PHE A 1 98 ? -9.242 11.811 18.484 1.00 96.56 98 PHE A N 1
ATOM 711 C CA . PHE A 1 98 ? -9.548 10.755 19.452 1.00 96.56 98 PHE A CA 1
ATOM 712 C C . PHE A 1 98 ? -9.009 9.380 19.019 1.00 96.56 98 PHE A C 1
ATOM 714 O O . PHE A 1 98 ? -8.869 8.488 19.856 1.00 96.56 98 PHE A O 1
ATOM 721 N N . PHE A 1 99 ? -8.709 9.192 17.728 1.00 97.75 99 PHE A N 1
ATOM 722 C CA . PHE A 1 99 ? -8.231 7.930 17.175 1.00 97.75 99 PHE A CA 1
ATOM 723 C C . PHE A 1 99 ? -6.729 7.757 17.424 1.00 97.75 99 PHE A C 1
ATOM 725 O O . PHE A 1 99 ? -5.891 8.084 16.585 1.00 97.75 99 PHE A O 1
ATOM 732 N N . GLN A 1 100 ? -6.397 7.276 18.624 1.00 97.12 100 GLN A N 1
ATOM 733 C CA . GLN A 1 100 ? -5.028 7.179 19.134 1.00 97.12 100 GLN A CA 1
ATOM 734 C C . GLN A 1 100 ? -4.686 5.755 19.607 1.00 97.12 100 GLN A C 1
ATOM 736 O O . GLN A 1 100 ? -5.592 5.027 20.033 1.00 97.12 100 GLN A O 1
ATOM 741 N N . PRO A 1 101 ? -3.392 5.372 19.596 1.00 97.44 101 PRO A N 1
ATOM 742 C CA . PRO A 1 101 ? -2.923 4.106 20.160 1.00 97.44 101 PRO A CA 1
ATOM 743 C C . PRO A 1 101 ? -3.439 3.844 21.577 1.00 97.44 101 PRO A C 1
ATOM 745 O O . PRO A 1 101 ? -3.436 4.736 22.425 1.00 97.44 101 PRO A O 1
ATOM 748 N N . GLY A 1 102 ? -3.882 2.614 21.839 1.00 96.94 102 GLY A N 1
ATOM 749 C CA . GLY A 1 102 ? -4.347 2.156 23.148 1.00 96.94 102 GLY A CA 1
ATOM 750 C C . GLY A 1 102 ? -5.778 2.561 23.508 1.00 96.94 102 GLY A C 1
ATOM 751 O O . GLY A 1 102 ? -6.313 2.075 24.504 1.00 96.94 102 GLY A O 1
ATOM 752 N N . LYS A 1 103 ? -6.437 3.420 22.718 1.00 97.06 103 LYS A N 1
ATOM 753 C CA . LYS A 1 103 ? -7.830 3.832 22.973 1.00 97.06 103 LYS A CA 1
ATOM 754 C C . LYS A 1 103 ? -8.853 2.817 22.468 1.00 97.06 103 LYS A C 1
ATOM 756 O O . LYS A 1 103 ? -9.979 2.803 22.960 1.00 97.06 103 LYS A O 1
ATOM 761 N N . PHE A 1 104 ? -8.472 1.955 21.524 1.00 95.75 104 PHE A N 1
ATOM 762 C CA . PHE A 1 104 ? -9.385 1.016 20.871 1.00 95.75 104 PHE A CA 1
ATOM 763 C C . PHE A 1 104 ? -8.811 -0.407 20.836 1.00 95.75 104 PHE A C 1
ATOM 765 O O . PHE A 1 104 ? -8.631 -0.966 19.754 1.00 95.75 104 PHE A O 1
ATOM 772 N N . PRO A 1 105 ? -8.579 -1.057 21.992 1.00 95.94 105 PRO A N 1
ATOM 773 C CA . PRO A 1 105 ? -7.862 -2.335 22.056 1.00 95.94 105 PRO A CA 1
ATOM 774 C C . PRO A 1 105 ? -8.509 -3.451 21.220 1.00 95.94 105 PRO A C 1
ATOM 776 O O . PRO A 1 105 ? -7.809 -4.262 20.619 1.00 95.94 105 PRO A O 1
ATOM 779 N N . LYS A 1 106 ? -9.846 -3.477 21.117 1.00 95.94 106 LYS A N 1
ATOM 780 C CA . LYS A 1 106 ? -10.562 -4.441 20.260 1.00 95.94 106 LYS A CA 1
ATOM 781 C C . LYS A 1 106 ? -10.363 -4.163 18.765 1.00 95.94 106 LYS A C 1
ATOM 783 O O . LYS A 1 106 ? -10.216 -5.106 17.995 1.00 95.94 106 LYS A O 1
ATOM 788 N N . VAL A 1 107 ? -10.331 -2.891 18.360 1.00 95.38 107 VAL A N 1
ATOM 789 C CA . VAL A 1 107 ? -10.064 -2.494 16.966 1.00 95.38 107 VAL A CA 1
ATOM 790 C C . VAL A 1 107 ? -8.606 -2.786 16.626 1.00 95.38 107 VAL A C 1
ATOM 792 O O . VAL A 1 107 ? -8.321 -3.403 15.610 1.00 95.38 107 VAL A O 1
ATOM 795 N N . GLU A 1 108 ? -7.668 -2.443 17.502 1.00 96.56 108 GLU A N 1
ATOM 796 C CA . GLU A 1 108 ? -6.254 -2.766 17.307 1.00 96.56 108 GLU A CA 1
ATOM 797 C C . GLU A 1 108 ? -6.040 -4.280 17.161 1.00 96.56 108 GLU A C 1
ATOM 799 O O . GLU A 1 108 ? -5.382 -4.719 16.216 1.00 96.56 108 GLU A O 1
ATOM 804 N N . ALA A 1 109 ? -6.671 -5.094 18.015 1.00 95.75 109 ALA A N 1
ATOM 805 C CA . ALA A 1 109 ? -6.633 -6.552 17.905 1.00 95.75 109 ALA A CA 1
ATOM 806 C C . ALA A 1 109 ? -7.234 -7.069 16.583 1.00 95.75 109 ALA A C 1
ATOM 808 O O . ALA A 1 109 ? -6.635 -7.938 15.942 1.00 95.75 109 ALA A O 1
ATOM 809 N N . LEU A 1 110 ? -8.369 -6.511 16.141 1.00 95.25 110 LEU A N 1
ATOM 810 C CA . LEU A 1 110 ? -8.978 -6.821 14.843 1.00 95.25 110 LEU A CA 1
ATOM 811 C C . LEU A 1 110 ? -7.985 -6.577 13.702 1.00 95.25 110 LEU A C 1
ATOM 813 O O . LEU A 1 110 ? -7.738 -7.468 12.894 1.00 95.25 110 LEU A O 1
ATOM 817 N N . PHE A 1 111 ? -7.368 -5.399 13.651 1.00 96.50 111 PHE A N 1
ATOM 818 C CA . PHE A 1 111 ? -6.455 -5.039 12.567 1.00 96.50 111 PHE A CA 1
ATOM 819 C C . PHE A 1 111 ? -5.145 -5.837 12.595 1.00 96.50 111 PHE A C 1
ATOM 821 O O . PHE A 1 111 ? -4.587 -6.137 11.537 1.00 96.50 111 PHE A O 1
ATOM 828 N N . GLN A 1 112 ? -4.679 -6.262 13.774 1.00 95.06 112 GLN A N 1
ATOM 829 C CA . GLN A 1 112 ? -3.571 -7.215 13.873 1.00 95.06 112 GLN A CA 1
ATOM 830 C C . GLN A 1 112 ? -3.943 -8.596 13.325 1.00 95.06 112 GLN A C 1
ATOM 832 O O . GLN A 1 112 ? -3.127 -9.221 12.644 1.00 95.06 112 GLN A O 1
ATOM 837 N N . LYS A 1 113 ? -5.169 -9.070 13.577 1.00 94.56 113 LYS A N 1
ATOM 838 C CA . LYS A 1 113 ? -5.667 -10.323 12.997 1.00 94.56 113 LYS A CA 1
ATOM 839 C C . LYS A 1 113 ? -5.802 -10.208 11.477 1.00 94.56 113 LYS A C 1
ATOM 841 O O . LYS A 1 113 ? -5.195 -11.005 10.772 1.00 94.56 113 LYS A O 1
ATOM 846 N N . VAL A 1 114 ? -6.444 -9.151 10.973 1.00 95.25 114 VAL A N 1
ATOM 847 C CA . VAL A 1 114 ? -6.559 -8.861 9.529 1.00 95.25 114 VAL A CA 1
ATOM 848 C C . VAL A 1 114 ? -5.189 -8.814 8.850 1.00 95.25 114 VAL A C 1
ATOM 850 O O . VAL A 1 114 ? -5.009 -9.394 7.783 1.00 95.25 114 VAL A O 1
ATOM 853 N N . ARG A 1 115 ? -4.185 -8.176 9.470 1.00 94.06 115 ARG A N 1
ATOM 854 C CA . ARG A 1 115 ? -2.811 -8.161 8.944 1.00 94.06 115 ARG A CA 1
ATOM 855 C C . ARG A 1 115 ? -2.257 -9.577 8.768 1.00 94.06 115 ARG A C 1
ATOM 857 O O . ARG A 1 115 ? -1.615 -9.838 7.750 1.00 94.06 115 ARG A O 1
ATOM 864 N N . LYS A 1 116 ? -2.440 -10.462 9.753 1.00 92.38 116 LYS A N 1
ATOM 865 C CA . LYS A 1 116 ? -1.964 -11.854 9.683 1.00 92.38 116 LYS A CA 1
ATOM 866 C C . LYS A 1 116 ? -2.676 -12.611 8.565 1.00 92.38 116 LYS A C 1
ATOM 868 O O . LYS A 1 116 ? -2.002 -13.215 7.736 1.00 92.38 116 LYS A O 1
ATOM 873 N N . ASP A 1 117 ? -3.993 -12.477 8.504 1.00 92.75 117 ASP A N 1
ATOM 874 C CA . ASP A 1 117 ? -4.867 -13.062 7.489 1.00 92.75 117 ASP A CA 1
ATOM 875 C C . ASP A 1 117 ? -4.419 -12.793 6.058 1.00 92.75 117 ASP A C 1
ATOM 877 O O . ASP A 1 117 ? -4.200 -13.717 5.280 1.00 92.75 117 ASP A O 1
ATOM 881 N N . ILE A 1 118 ? -4.213 -11.524 5.715 1.00 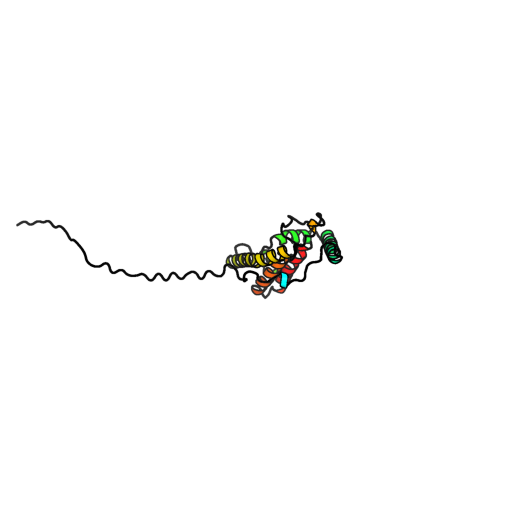93.75 118 ILE A N 1
ATOM 882 C CA . ILE A 1 118 ? -3.884 -11.152 4.336 1.00 93.75 118 ILE A CA 1
ATOM 883 C C . ILE A 1 118 ? -2.416 -11.420 3.978 1.00 93.75 118 ILE A C 1
ATOM 885 O O . ILE A 1 118 ? -2.048 -11.324 2.810 1.00 93.75 118 ILE A O 1
ATOM 889 N N . SER A 1 119 ? -1.558 -11.757 4.949 1.00 92.94 119 SER A N 1
ATOM 890 C CA . SER A 1 119 ? -0.128 -11.985 4.689 1.00 92.94 119 SER A CA 1
ATOM 891 C C . SER A 1 119 ? 0.122 -13.285 3.925 1.00 92.94 119 SER A C 1
ATOM 893 O O . SER A 1 119 ? 0.880 -13.284 2.961 1.00 92.94 119 SER A O 1
ATOM 895 N N . ALA A 1 120 ? -0.551 -14.376 4.296 1.00 92.38 120 ALA A N 1
ATOM 896 C CA . ALA A 1 120 ? -0.374 -15.673 3.643 1.00 92.38 120 ALA A CA 1
ATOM 897 C C . ALA A 1 120 ? -0.706 -15.670 2.130 1.00 92.38 120 ALA A C 1
ATOM 899 O O . ALA A 1 120 ? 0.138 -16.116 1.343 1.00 92.38 120 ALA A O 1
ATOM 900 N N . PRO A 1 121 ? -1.871 -15.162 1.670 1.00 94.06 121 PRO A N 1
ATOM 901 C CA . PRO A 1 121 ? -2.165 -15.089 0.237 1.00 94.06 121 PRO A CA 1
ATOM 902 C C . PRO A 1 121 ? -1.213 -14.141 -0.513 1.00 94.06 121 PRO A C 1
ATOM 904 O O . PRO A 1 121 ? -0.779 -14.466 -1.622 1.00 94.06 121 PRO A O 1
ATOM 907 N N . LEU A 1 122 ? -0.807 -13.020 0.098 1.00 95.38 122 LEU A N 1
ATOM 908 C CA . LEU A 1 122 ? 0.187 -12.112 -0.486 1.00 95.38 122 LEU A CA 1
ATOM 909 C C . LEU A 1 122 ? 1.542 -12.795 -0.689 1.00 95.38 122 LEU A C 1
ATOM 911 O O . LEU A 1 122 ? 2.109 -12.722 -1.778 1.00 95.38 122 LEU A O 1
ATOM 915 N N . ASP A 1 123 ? 2.050 -13.477 0.336 1.00 95.06 123 ASP A N 1
ATOM 916 C CA . ASP A 1 123 ? 3.365 -14.115 0.292 1.00 95.06 123 ASP A CA 1
ATOM 917 C C . ASP A 1 123 ? 3.406 -15.262 -0.718 1.00 95.06 123 ASP A C 1
ATOM 919 O O . ASP A 1 123 ? 4.397 -15.409 -1.436 1.00 95.06 123 ASP A O 1
ATOM 923 N N . ARG A 1 124 ? 2.330 -16.053 -0.827 1.00 95.69 124 ARG A N 1
ATOM 924 C CA . ARG A 1 124 ? 2.201 -17.076 -1.879 1.00 95.69 124 ARG A CA 1
ATOM 925 C C . ARG A 1 124 ? 2.274 -16.461 -3.272 1.00 95.69 124 ARG A C 1
ATOM 927 O O . ARG A 1 124 ? 3.073 -16.905 -4.092 1.00 95.69 124 ARG A O 1
ATOM 934 N N . THR A 1 125 ? 1.501 -15.404 -3.505 1.00 97.56 125 THR A N 1
ATOM 935 C CA . THR A 1 125 ? 1.453 -14.715 -4.802 1.00 97.56 125 THR A CA 1
ATOM 936 C C . THR A 1 125 ? 2.816 -14.112 -5.159 1.00 97.56 125 THR A C 1
ATOM 938 O O . THR A 1 125 ? 3.319 -14.300 -6.265 1.00 97.56 125 THR A O 1
ATOM 941 N N . LYS A 1 126 ? 3.486 -13.479 -4.188 1.00 98.00 126 LYS A N 1
ATOM 942 C CA . LYS A 1 126 ? 4.851 -12.952 -4.338 1.00 98.00 126 LYS A CA 1
ATOM 943 C C . LYS A 1 126 ? 5.869 -14.036 -4.679 1.00 98.00 126 LYS A C 1
ATOM 945 O O . LYS A 1 126 ? 6.714 -13.828 -5.546 1.00 98.00 126 LYS A O 1
ATOM 950 N N . LYS A 1 127 ? 5.804 -15.189 -4.008 1.00 97.44 127 LYS A N 1
ATOM 951 C CA . LYS A 1 127 ? 6.702 -16.329 -4.260 1.00 97.44 127 LYS A CA 1
ATOM 952 C C . LYS A 1 127 ? 6.484 -16.967 -5.629 1.00 97.44 127 LYS A C 1
ATOM 954 O O . LYS A 1 127 ? 7.438 -17.529 -6.161 1.00 97.44 127 LYS A O 1
ATOM 959 N N . HIS A 1 128 ? 5.271 -16.886 -6.173 1.00 97.75 128 HIS A N 1
ATOM 960 C CA . HIS A 1 128 ? 4.975 -17.338 -7.528 1.00 97.75 128 HIS A CA 1
ATOM 961 C C . HIS A 1 128 ? 5.637 -16.424 -8.566 1.00 97.75 128 HIS A C 1
ATOM 963 O O . HIS A 1 128 ? 6.444 -16.891 -9.363 1.00 97.75 128 HIS A O 1
ATOM 969 N N . TRP A 1 129 ? 5.365 -15.115 -8.507 1.00 97.75 129 TRP A N 1
ATOM 970 C CA . TRP A 1 129 ? 5.815 -14.174 -9.540 1.00 97.75 129 TRP A CA 1
ATOM 971 C C . TRP A 1 129 ? 7.276 -13.741 -9.426 1.00 97.75 129 TRP A C 1
ATOM 973 O O . TRP A 1 129 ? 7.898 -13.414 -10.430 1.00 97.75 129 TRP A O 1
ATOM 983 N N . LYS A 1 130 ? 7.822 -13.677 -8.208 1.00 97.31 130 LYS A N 1
ATOM 984 C CA . LYS A 1 130 ? 9.220 -13.304 -7.926 1.00 97.31 130 LYS A CA 1
ATOM 985 C C . LYS A 1 130 ? 9.705 -12.001 -8.585 1.00 97.31 130 LYS A C 1
ATOM 987 O O . LYS A 1 130 ? 10.896 -11.842 -8.840 1.00 97.31 130 LYS A O 1
ATOM 992 N N . ARG A 1 131 ? 8.801 -11.044 -8.834 1.00 98.06 131 ARG A N 1
ATOM 993 C CA . ARG A 1 131 ? 9.151 -9.744 -9.429 1.00 98.06 131 ARG A CA 1
ATOM 994 C C . ARG A 1 131 ? 10.167 -9.016 -8.543 1.00 98.06 131 ARG A C 1
ATOM 996 O O . ARG A 1 131 ? 9.890 -8.802 -7.358 1.00 98.06 131 ARG A O 1
ATOM 1003 N N . ARG A 1 132 ? 11.294 -8.600 -9.122 1.00 97.25 132 ARG A N 1
ATOM 1004 C CA . ARG A 1 132 ? 12.297 -7.754 -8.454 1.00 97.25 132 ARG A CA 1
ATOM 1005 C C . ARG A 1 132 ? 11.715 -6.381 -8.126 1.00 97.25 132 ARG A C 1
ATOM 1007 O O . ARG A 1 132 ? 10.803 -5.894 -8.797 1.00 97.25 132 ARG A O 1
ATOM 1014 N N . ARG A 1 133 ? 12.211 -5.759 -7.064 1.00 97.62 133 ARG A N 1
ATOM 1015 C CA . ARG A 1 133 ? 11.854 -4.390 -6.684 1.00 97.62 133 ARG A CA 1
ATOM 1016 C C . ARG A 1 133 ? 12.691 -3.367 -7.453 1.00 97.62 133 ARG A C 1
ATOM 1018 O O . ARG A 1 133 ? 13.807 -3.692 -7.852 1.00 97.62 133 ARG A O 1
ATOM 1025 N N . PRO A 1 134 ? 12.201 -2.123 -7.610 1.00 96.88 134 PRO A N 1
ATOM 1026 C CA . PRO A 1 134 ? 12.941 -1.078 -8.315 1.00 96.88 134 PRO A CA 1
ATOM 1027 C C . PRO A 1 134 ? 14.361 -0.875 -7.778 1.00 96.88 134 PRO A C 1
ATOM 1029 O O . PRO A 1 134 ? 15.300 -0.844 -8.562 1.00 96.88 134 PRO A O 1
ATOM 1032 N N . TYR A 1 135 ? 14.549 -0.863 -6.453 1.00 96.31 135 TYR A N 1
ATOM 1033 C CA . TYR A 1 135 ? 15.876 -0.693 -5.851 1.00 96.31 135 TYR A CA 1
ATOM 1034 C C . TYR A 1 135 ? 16.842 -1.869 -6.056 1.00 96.31 135 TYR A C 1
ATOM 1036 O O . TYR A 1 135 ? 18.039 -1.728 -5.832 1.00 96.31 135 TYR A O 1
ATOM 1044 N N . GLU A 1 136 ? 16.354 -3.042 -6.468 1.00 96.25 136 GLU A N 1
ATOM 1045 C CA . GLU A 1 136 ? 17.230 -4.151 -6.860 1.00 96.25 136 GLU A CA 1
ATOM 1046 C C . GLU A 1 136 ? 17.783 -3.955 -8.276 1.00 96.25 136 GLU A C 1
ATOM 1048 O O . GLU A 1 136 ? 18.785 -4.576 -8.623 1.00 96.25 136 GLU A O 1
ATOM 1053 N N . LEU A 1 137 ? 17.112 -3.144 -9.099 1.00 95.19 137 LEU A N 1
ATOM 1054 C CA . LEU A 1 137 ? 17.538 -2.762 -10.448 1.00 95.19 137 LEU A CA 1
ATOM 1055 C C . LEU A 1 137 ? 18.319 -1.442 -10.431 1.00 95.19 137 LEU A C 1
ATOM 1057 O O . LEU A 1 137 ? 19.239 -1.261 -11.223 1.00 95.19 137 LEU A O 1
ATOM 1061 N N . ASP A 1 138 ? 17.960 -0.541 -9.520 1.00 95.81 138 ASP A N 1
ATOM 1062 C CA . ASP A 1 138 ? 18.556 0.779 -9.351 1.00 95.81 138 ASP A CA 1
ATOM 1063 C C . ASP A 1 138 ? 18.627 1.144 -7.855 1.00 95.81 138 ASP A C 1
ATOM 1065 O O . ASP A 1 138 ? 17.650 1.652 -7.299 1.00 95.81 138 ASP A O 1
ATOM 1069 N N . PRO A 1 139 ? 19.765 0.895 -7.177 1.00 94.94 139 PRO A N 1
ATOM 1070 C CA . PRO A 1 139 ? 19.899 1.070 -5.728 1.00 94.94 139 PRO A CA 1
ATOM 1071 C C . PRO A 1 139 ? 19.584 2.472 -5.192 1.00 94.94 139 PRO A C 1
ATOM 1073 O O . PRO A 1 139 ? 19.374 2.620 -3.988 1.00 94.94 139 PRO A O 1
ATOM 1076 N N . GLN A 1 140 ? 19.535 3.499 -6.049 1.00 94.19 140 GLN A N 1
ATOM 1077 C CA . GLN A 1 140 ? 19.160 4.854 -5.642 1.00 94.19 140 GLN A CA 1
ATOM 1078 C C . GLN A 1 140 ? 17.662 4.985 -5.334 1.00 94.19 140 GLN A C 1
ATOM 1080 O O . GLN A 1 140 ? 17.273 5.901 -4.618 1.00 94.19 140 GLN A O 1
ATOM 1085 N N . LEU A 1 141 ? 16.828 4.057 -5.815 1.00 95.75 141 LEU A N 1
ATOM 1086 C CA . LEU A 1 141 ? 15.370 4.045 -5.635 1.00 95.75 141 LEU A CA 1
ATOM 1087 C C . LEU A 1 141 ? 14.923 3.429 -4.295 1.00 95.75 141 LEU A C 1
ATOM 1089 O O . LEU A 1 141 ? 13.824 2.882 -4.181 1.00 95.75 141 LEU A O 1
ATOM 1093 N N . ALA A 1 142 ? 15.786 3.454 -3.279 1.00 94.06 142 ALA A N 1
ATOM 1094 C CA . ALA A 1 142 ? 15.483 2.950 -1.945 1.00 94.06 142 ALA A CA 1
ATOM 1095 C C . ALA A 1 142 ? 15.118 4.099 -0.996 1.00 94.06 142 ALA A C 1
ATOM 1097 O O . ALA A 1 142 ? 15.909 5.016 -0.776 1.00 94.06 142 ALA A O 1
ATOM 1098 N N . LEU A 1 143 ? 13.940 4.008 -0.373 1.00 93.56 143 LEU A N 1
ATOM 1099 C CA . LEU A 1 143 ? 13.535 4.876 0.729 1.00 93.56 143 LEU A CA 1
ATOM 1100 C C . LEU A 1 143 ? 13.422 4.058 2.020 1.00 93.56 143 LEU A C 1
ATOM 1102 O O . LEU A 1 143 ? 12.595 3.154 2.138 1.00 93.56 143 LEU A O 1
ATOM 1106 N N . GLY A 1 144 ? 14.256 4.390 3.006 1.00 90.81 144 GLY A N 1
ATOM 1107 C CA . GLY A 1 144 ? 14.343 3.634 4.253 1.00 90.81 144 GLY A CA 1
ATOM 1108 C C . GLY A 1 144 ? 14.988 2.259 4.064 1.00 90.81 144 GLY A C 1
ATOM 1109 O O . GLY A 1 144 ? 15.853 2.071 3.211 1.00 90.81 144 GLY A O 1
ATOM 1110 N N . ARG A 1 145 ? 14.604 1.291 4.903 1.00 91.50 145 ARG A N 1
ATOM 1111 C CA . ARG A 1 145 ? 15.169 -0.064 4.858 1.00 91.50 145 ARG A CA 1
ATOM 1112 C C . ARG A 1 145 ? 14.531 -0.870 3.716 1.00 91.50 145 ARG A C 1
ATOM 1114 O O . ARG A 1 145 ? 13.313 -1.043 3.740 1.00 91.50 145 ARG A O 1
ATOM 1121 N N . PRO A 1 146 ? 15.323 -1.441 2.789 1.00 91.75 146 PRO A N 1
ATOM 1122 C CA . PRO A 1 146 ? 14.807 -2.348 1.771 1.00 91.75 146 PRO A CA 1
ATOM 1123 C C . PRO A 1 146 ? 14.072 -3.554 2.371 1.00 91.75 146 PRO A C 1
ATOM 1125 O O . PRO A 1 146 ? 14.535 -4.193 3.318 1.00 91.75 146 PRO A O 1
ATOM 1128 N N . GLU A 1 147 ? 12.931 -3.881 1.777 1.00 92.31 147 GLU A N 1
ATOM 1129 C CA . GLU A 1 147 ? 12.170 -5.098 2.044 1.00 92.31 147 GLU A CA 1
ATOM 1130 C C . GLU A 1 147 ? 12.880 -6.329 1.468 1.00 92.31 147 GLU A C 1
ATOM 1132 O O . GLU A 1 147 ? 13.472 -6.277 0.388 1.00 92.31 147 GLU A O 1
ATOM 1137 N N . THR A 1 148 ? 12.753 -7.466 2.151 1.00 90.75 148 THR A N 1
ATOM 1138 C CA . THR A 1 1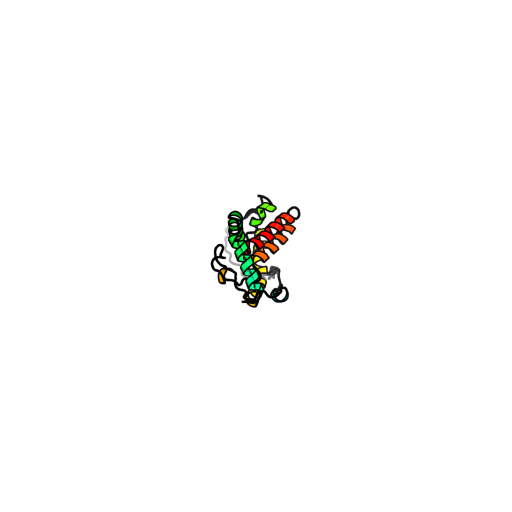48 ? 13.357 -8.748 1.738 1.00 90.75 148 THR A CA 1
ATOM 1139 C C . THR A 1 148 ? 12.423 -9.622 0.894 1.00 90.75 148 THR A C 1
ATOM 1141 O O . THR A 1 148 ? 12.803 -10.704 0.455 1.00 90.75 148 THR A O 1
ATOM 1144 N N . THR A 1 149 ? 11.181 -9.183 0.683 1.00 94.56 149 THR A N 1
ATOM 1145 C CA . THR A 1 149 ? 10.156 -9.912 -0.081 1.00 94.56 149 THR A CA 1
ATOM 1146 C C . THR A 1 149 ? 10.065 -9.407 -1.518 1.00 94.56 149 THR A C 1
ATOM 1148 O O . THR A 1 149 ? 10.337 -8.237 -1.773 1.00 94.56 149 THR A O 1
ATOM 1151 N N . PHE A 1 150 ? 9.597 -10.241 -2.452 1.00 97.81 150 PHE A N 1
ATOM 1152 C CA . PHE A 1 150 ? 9.379 -9.840 -3.851 1.00 97.81 150 PHE A CA 1
ATOM 1153 C C . PHE A 1 150 ? 8.377 -8.687 -3.995 1.00 97.81 150 PHE A C 1
ATOM 1155 O O . PHE A 1 150 ? 7.565 -8.438 -3.103 1.00 97.81 150 PHE A O 1
ATOM 1162 N N . SER A 1 151 ? 8.412 -7.981 -5.123 1.00 97.56 151 SER A N 1
ATOM 1163 C CA . SER A 1 151 ? 7.657 -6.744 -5.351 1.00 97.56 151 SER A CA 1
ATOM 1164 C C . SER A 1 151 ? 6.154 -6.969 -5.561 1.00 97.56 151 SER A C 1
ATOM 1166 O O . SER A 1 151 ? 5.339 -6.244 -4.991 1.00 97.56 151 SER A O 1
ATOM 1168 N N . TYR A 1 152 ? 5.769 -8.004 -6.320 1.00 98.12 152 TYR A N 1
ATOM 1169 C CA . TYR A 1 152 ? 4.418 -8.124 -6.882 1.00 98.12 152 TYR A CA 1
ATOM 1170 C C . TYR A 1 152 ? 3.547 -9.212 -6.227 1.00 98.12 152 TYR A C 1
ATOM 1172 O O . TYR A 1 152 ? 3.981 -10.362 -6.184 1.00 98.12 152 TYR A O 1
ATOM 1180 N N . PRO A 1 153 ? 2.321 -8.887 -5.771 1.00 97.75 153 PRO A N 1
ATOM 1181 C CA . PRO A 1 153 ? 1.747 -7.540 -5.649 1.00 97.75 153 PRO A CA 1
ATOM 1182 C C . PRO A 1 153 ? 2.306 -6.786 -4.434 1.00 97.75 153 PRO A C 1
ATOM 1184 O O . PRO A 1 153 ? 2.932 -7.380 -3.555 1.00 97.75 153 PRO A O 1
ATOM 1187 N N . SER A 1 154 ? 2.054 -5.478 -4.337 1.00 97.56 154 SER A N 1
ATOM 1188 C CA . SER A 1 154 ? 2.505 -4.661 -3.200 1.00 97.56 154 SER A CA 1
ATOM 1189 C C . SER A 1 154 ? 1.760 -5.011 -1.904 1.00 97.56 154 SER A C 1
ATOM 1191 O O . SER A 1 154 ? 0.534 -4.919 -1.818 1.00 97.56 154 SER A O 1
ATOM 1193 N N . GLY A 1 155 ? 2.516 -5.367 -0.858 1.00 96.56 155 GLY A N 1
ATOM 1194 C CA . GLY A 1 155 ? 1.956 -5.698 0.455 1.00 96.56 155 GLY A CA 1
ATOM 1195 C C . GLY A 1 155 ? 1.445 -4.469 1.210 1.00 96.56 155 GLY A C 1
ATOM 1196 O O . GLY A 1 155 ? 0.364 -4.517 1.792 1.00 96.56 155 GLY A O 1
ATOM 1197 N N . HIS A 1 156 ? 2.184 -3.356 1.165 1.00 96.75 156 HIS A N 1
ATOM 1198 C CA . HIS A 1 156 ? 1.778 -2.083 1.772 1.00 96.75 156 HIS A CA 1
ATOM 1199 C C . HIS A 1 156 ? 0.532 -1.503 1.115 1.00 96.75 156 HIS A C 1
ATOM 1201 O O . HIS A 1 156 ? -0.384 -1.122 1.831 1.00 96.75 156 HIS A O 1
ATOM 1207 N N . SER A 1 157 ? 0.459 -1.501 -0.221 1.00 98.19 157 SER A N 1
ATOM 1208 C CA . SER A 1 157 ? -0.729 -1.014 -0.937 1.00 98.19 157 SER A CA 1
ATOM 1209 C C . SER A 1 157 ? -1.960 -1.878 -0.639 1.00 98.19 157 SER A C 1
ATOM 1211 O O . SER A 1 157 ? -3.025 -1.346 -0.326 1.00 98.19 157 SER A O 1
ATOM 1213 N N . THR A 1 158 ? -1.804 -3.209 -0.618 1.00 97.88 158 THR A N 1
ATOM 1214 C CA . THR A 1 158 ? -2.894 -4.126 -0.238 1.00 97.88 158 THR A CA 1
ATOM 1215 C C . THR A 1 158 ? -3.365 -3.863 1.193 1.00 97.88 158 THR A C 1
ATOM 1217 O O . THR A 1 158 ? -4.558 -3.709 1.437 1.00 97.88 158 THR A O 1
ATOM 1220 N N . ARG A 1 159 ? -2.433 -3.764 2.150 1.00 97.38 159 ARG A N 1
ATOM 1221 C CA . ARG A 1 159 ? -2.751 -3.493 3.560 1.00 97.38 159 ARG A CA 1
ATOM 1222 C C . ARG A 1 159 ? -3.397 -2.125 3.748 1.00 97.38 159 ARG A C 1
ATOM 1224 O O . ARG A 1 159 ? -4.404 -2.057 4.436 1.00 97.38 159 ARG A O 1
ATOM 1231 N N . GLY A 1 160 ? -2.869 -1.074 3.123 1.00 98.31 160 GLY A N 1
ATOM 1232 C CA . GLY A 1 160 ? -3.471 0.260 3.141 1.00 98.31 160 GLY A CA 1
ATOM 1233 C C . GLY A 1 160 ? -4.902 0.231 2.608 1.00 98.31 160 GLY A C 1
ATOM 1234 O O . GLY A 1 160 ? -5.821 0.674 3.283 1.00 98.31 160 GLY A O 1
ATOM 1235 N N . THR A 1 161 ? -5.130 -0.411 1.464 1.00 98.56 161 THR A N 1
ATOM 1236 C CA . THR A 1 161 ? -6.474 -0.538 0.878 1.00 98.56 161 THR A CA 1
ATOM 1237 C C . THR A 1 161 ? -7.443 -1.274 1.805 1.00 98.56 161 THR A C 1
ATOM 1239 O O . THR A 1 161 ? -8.522 -0.763 2.098 1.00 98.56 161 THR A O 1
ATOM 1242 N N . VAL A 1 162 ? -7.058 -2.446 2.322 1.00 98.25 162 VAL A N 1
ATOM 1243 C CA . VAL A 1 162 ? -7.898 -3.229 3.247 1.00 98.25 162 VAL A CA 1
ATOM 1244 C C . VAL A 1 162 ? -8.185 -2.441 4.524 1.00 98.25 162 VAL A C 1
ATOM 1246 O O . VAL A 1 162 ? -9.324 -2.408 4.985 1.00 98.25 162 VAL A O 1
ATOM 1249 N N . GLN A 1 163 ? -7.173 -1.774 5.084 1.00 98.50 163 GLN A N 1
ATOM 1250 C CA . GLN A 1 163 ? -7.344 -0.958 6.279 1.00 98.50 163 GLN A CA 1
ATOM 1251 C C . GLN A 1 163 ? -8.328 0.189 6.045 1.00 98.50 163 GLN A C 1
ATOM 1253 O O . GLN A 1 163 ? -9.230 0.387 6.856 1.00 98.50 163 GLN A O 1
ATOM 1258 N N . ALA A 1 164 ? -8.177 0.910 4.934 1.00 98.75 164 ALA A N 1
ATOM 1259 C CA . ALA A 1 164 ? -9.047 2.016 4.569 1.00 98.75 164 ALA A CA 1
ATOM 1260 C C . ALA A 1 164 ? -10.496 1.562 4.365 1.00 98.75 164 ALA A C 1
ATOM 1262 O O . ALA A 1 164 ? -11.413 2.218 4.850 1.00 98.75 164 ALA A O 1
ATOM 1263 N N . LEU A 1 165 ? -10.711 0.424 3.698 1.00 98.75 165 LEU A N 1
ATOM 1264 C CA . LEU A 1 165 ? -12.047 -0.138 3.508 1.00 98.75 165 LEU A CA 1
ATOM 1265 C C . LEU A 1 165 ? -12.705 -0.461 4.853 1.00 98.75 165 LEU A C 1
ATOM 1267 O O . LEU A 1 165 ? -13.799 0.025 5.114 1.00 98.75 165 LEU A O 1
ATOM 1271 N N . LEU A 1 166 ? -12.015 -1.188 5.736 1.00 98.31 166 LEU A N 1
ATOM 1272 C CA . LEU A 1 166 ? -12.548 -1.536 7.058 1.00 98.31 166 LEU A CA 1
ATOM 1273 C C . LEU A 1 166 ? -12.804 -0.302 7.932 1.00 98.31 166 LEU A C 1
ATOM 1275 O O . LEU A 1 166 ? -13.833 -0.221 8.596 1.00 98.31 166 LEU A O 1
ATOM 1279 N N . LEU A 1 167 ? -11.894 0.676 7.939 1.00 98.56 167 LEU A N 1
ATOM 1280 C CA . LEU A 1 167 ? -12.090 1.916 8.693 1.00 98.56 167 LEU A CA 1
ATOM 1281 C C . LEU A 1 167 ? -13.245 2.747 8.130 1.00 98.56 167 LEU A C 1
ATOM 1283 O O . LEU A 1 167 ? -13.969 3.364 8.902 1.00 98.56 167 LEU A O 1
ATOM 1287 N N . ALA A 1 168 ? -13.452 2.753 6.815 1.00 98.62 168 ALA A N 1
ATOM 1288 C CA . ALA A 1 168 ? -14.563 3.474 6.213 1.00 98.62 168 ALA A CA 1
ATOM 1289 C C . ALA A 1 168 ? -15.928 2.853 6.555 1.00 98.62 168 ALA A C 1
ATOM 1291 O O . ALA A 1 168 ? -16.903 3.595 6.637 1.00 98.62 168 ALA A O 1
ATOM 1292 N N . GLU A 1 169 ? -15.996 1.543 6.814 1.00 98.25 169 GLU A N 1
ATOM 1293 C CA . GLU A 1 169 ? -17.197 0.908 7.380 1.00 98.25 169 GLU A CA 1
ATOM 1294 C C . GLU A 1 169 ? -17.449 1.357 8.830 1.00 98.25 169 GLU A C 1
ATOM 1296 O O . GLU A 1 169 ? -18.588 1.585 9.231 1.00 98.25 169 GLU A O 1
ATOM 1301 N N . LEU A 1 170 ? -16.387 1.535 9.626 1.00 96.56 170 LEU A N 1
ATOM 1302 C CA . LEU A 1 170 ? -16.498 2.020 11.009 1.00 96.56 170 LEU A CA 1
ATOM 1303 C C . LEU A 1 170 ? -16.833 3.519 11.093 1.00 96.56 170 LEU A C 1
ATOM 1305 O O . LEU A 1 170 ? -17.467 3.964 12.050 1.00 96.56 170 LEU A O 1
ATOM 1309 N N . PHE A 1 171 ? -16.407 4.296 10.098 1.00 97.38 171 PHE A N 1
ATOM 1310 C CA . PHE A 1 171 ? -16.507 5.754 10.055 1.00 97.38 171 PHE A CA 1
ATOM 1311 C C . PHE A 1 171 ? -17.108 6.223 8.717 1.00 97.38 171 PHE A C 1
ATOM 1313 O O . PHE A 1 171 ? -16.439 6.906 7.934 1.00 97.38 171 PHE A O 1
ATOM 1320 N N . PRO A 1 172 ? -18.384 5.899 8.429 1.00 98.25 172 PRO A N 1
ATOM 1321 C CA . PRO A 1 172 ? -18.978 6.118 7.107 1.00 98.25 172 PRO A CA 1
ATOM 1322 C C . PRO A 1 172 ? -19.049 7.597 6.714 1.00 98.25 172 PRO A C 1
ATOM 1324 O O . PRO A 1 172 ? -18.937 7.932 5.538 1.00 98.25 172 PRO A O 1
ATOM 1327 N N . LYS A 1 173 ? -19.154 8.507 7.691 1.00 98.38 173 LYS A N 1
ATOM 1328 C CA . LYS A 1 173 ? -19.126 9.960 7.447 1.00 98.38 173 LYS A CA 1
ATOM 1329 C C . LYS A 1 173 ? -17.764 10.455 6.943 1.00 98.38 173 LYS A C 1
ATOM 1331 O O . LYS A 1 173 ? -17.707 11.482 6.279 1.00 98.38 173 LYS A O 1
ATOM 1336 N N . GLN A 1 174 ? -16.681 9.742 7.255 1.00 98.62 174 GLN A N 1
ATOM 1337 C CA . GLN A 1 174 ? -15.305 10.068 6.867 1.00 98.62 174 GLN A CA 1
ATOM 1338 C C . GLN A 1 174 ? -14.801 9.190 5.710 1.00 98.62 174 GLN A C 1
ATOM 1340 O O . GLN A 1 174 ? -13.620 9.252 5.365 1.00 98.62 174 GLN A O 1
ATOM 1345 N N . ARG A 1 175 ? -15.676 8.373 5.104 1.00 98.69 175 ARG A N 1
ATOM 1346 C CA . ARG A 1 175 ? -15.329 7.343 4.118 1.00 98.69 175 ARG A CA 1
ATOM 1347 C C . ARG A 1 175 ? -14.364 7.829 3.041 1.00 98.69 175 ARG A C 1
ATOM 1349 O O . ARG A 1 175 ? -13.300 7.239 2.889 1.00 98.69 175 ARG A O 1
ATOM 1356 N N . GLU A 1 176 ? -14.694 8.903 2.332 1.00 98.75 176 GLU A N 1
ATOM 1357 C CA . GLU A 1 176 ? -13.860 9.371 1.218 1.00 98.75 176 GLU A CA 1
ATOM 1358 C C . GLU A 1 176 ? -12.475 9.844 1.668 1.00 98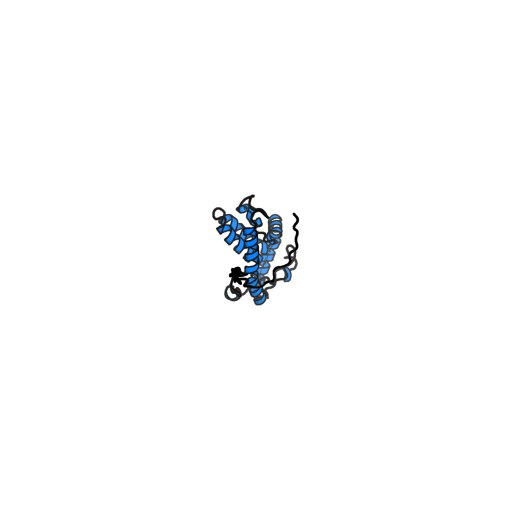.75 176 GLU A C 1
ATOM 1360 O O . GLU A 1 176 ? -11.473 9.527 1.024 1.00 98.75 176 GLU A O 1
ATOM 1365 N N . ALA A 1 177 ? -12.394 10.524 2.814 1.00 98.75 177 ALA A N 1
ATOM 1366 C CA . ALA A 1 177 ? -11.123 10.956 3.389 1.00 98.75 177 ALA A CA 1
ATOM 1367 C C . ALA A 1 177 ? -10.262 9.759 3.831 1.00 98.75 177 ALA A C 1
ATOM 1369 O O . ALA A 1 177 ? -9.054 9.737 3.601 1.00 98.75 177 ALA A O 1
ATOM 1370 N N . ILE A 1 178 ? -10.878 8.722 4.403 1.00 98.88 178 ILE A N 1
ATOM 1371 C CA . ILE A 1 178 ? -10.195 7.478 4.783 1.00 98.88 178 ILE A CA 1
ATOM 1372 C C . ILE A 1 178 ? -9.682 6.740 3.542 1.00 98.88 178 ILE A C 1
ATOM 1374 O O . ILE A 1 178 ? -8.525 6.317 3.502 1.00 98.88 178 ILE A O 1
ATOM 1378 N N . LEU A 1 179 ? -10.515 6.608 2.508 1.00 98.81 179 LEU A N 1
ATOM 1379 C CA . LEU A 1 179 ? -10.123 5.961 1.257 1.00 98.81 179 LEU A CA 1
ATOM 1380 C C . LEU A 1 179 ? -8.993 6.714 0.548 1.00 98.81 179 LEU A C 1
ATOM 1382 O O . LEU A 1 179 ? -8.114 6.077 -0.033 1.00 98.81 179 LEU A O 1
ATOM 1386 N N . ALA A 1 180 ? -8.970 8.047 0.629 1.00 98.81 180 ALA A N 1
ATOM 1387 C CA . ALA A 1 180 ? -7.870 8.854 0.110 1.00 98.81 180 ALA A CA 1
ATOM 1388 C C . ALA A 1 180 ? -6.538 8.515 0.794 1.00 98.81 180 ALA A C 1
ATOM 1390 O O . ALA A 1 180 ? -5.542 8.316 0.102 1.00 98.81 180 ALA A O 1
ATOM 1391 N N . ILE A 1 181 ? -6.528 8.344 2.120 1.00 98.62 181 ILE A N 1
ATOM 1392 C CA . ILE A 1 181 ? -5.326 7.917 2.856 1.00 98.62 181 ILE A CA 1
ATOM 1393 C C . ILE A 1 181 ? -4.891 6.510 2.424 1.00 98.62 181 ILE A C 1
ATOM 1395 O O . ILE A 1 181 ? -3.706 6.274 2.200 1.00 98.62 181 ILE A O 1
ATOM 1399 N N . GLY A 1 182 ? -5.836 5.584 2.229 1.00 98.50 182 GLY A N 1
ATOM 1400 C CA . GLY A 1 182 ? -5.533 4.241 1.720 1.00 98.50 182 GLY A CA 1
ATOM 1401 C C . GLY A 1 182 ? -4.846 4.263 0.351 1.00 98.50 182 GLY A C 1
ATOM 1402 O O . GLY A 1 182 ? -3.842 3.575 0.149 1.00 98.50 182 GLY A O 1
ATOM 1403 N N . ARG A 1 183 ? -5.345 5.098 -0.572 1.00 98.62 183 ARG A N 1
ATOM 1404 C CA . ARG A 1 183 ? -4.721 5.324 -1.887 1.00 98.62 183 ARG A CA 1
ATOM 1405 C C . ARG A 1 183 ? -3.335 5.952 -1.752 1.00 98.62 183 ARG A C 1
ATOM 1407 O O . ARG A 1 183 ? -2.404 5.479 -2.401 1.00 98.62 183 ARG A O 1
ATOM 1414 N N . GLN A 1 184 ? -3.182 6.943 -0.873 1.00 98.56 184 GLN A N 1
ATOM 1415 C CA . GLN A 1 184 ? -1.902 7.608 -0.630 1.00 98.56 184 GLN A CA 1
ATOM 1416 C C . GLN A 1 184 ? -0.836 6.629 -0.125 1.00 98.56 184 GLN A C 1
ATOM 1418 O O . GLN A 1 184 ? 0.271 6.627 -0.644 1.00 98.56 184 GLN A O 1
ATOM 1423 N N . ILE A 1 185 ? -1.168 5.724 0.802 1.00 98.44 185 ILE A N 1
ATOM 1424 C CA . ILE A 1 185 ? -0.233 4.683 1.273 1.00 98.44 185 ILE A CA 1
ATOM 1425 C C . ILE A 1 185 ? 0.271 3.810 0.111 1.00 98.44 185 ILE A C 1
ATOM 1427 O O . ILE A 1 185 ? 1.419 3.359 0.119 1.00 98.44 185 ILE A O 1
ATOM 1431 N N . GLY A 1 186 ? -0.586 3.554 -0.883 1.00 97.94 186 GLY A N 1
ATOM 1432 C CA . GLY A 1 186 ? -0.206 2.875 -2.118 1.00 97.94 186 GLY A CA 1
ATOM 1433 C C . GLY A 1 186 ? 0.741 3.710 -2.979 1.00 97.94 186 GLY A C 1
ATOM 1434 O O . GLY A 1 186 ? 1.782 3.197 -3.387 1.00 97.94 186 GLY A O 1
ATOM 1435 N N . TRP A 1 187 ? 0.404 4.981 -3.209 1.00 98.06 187 TRP A N 1
ATOM 1436 C CA . TRP A 1 187 ? 1.230 5.922 -3.972 1.00 98.06 187 TRP A CA 1
ATOM 1437 C C . TRP A 1 187 ? 2.616 6.121 -3.355 1.00 98.06 187 TRP A C 1
ATOM 1439 O O . TRP A 1 187 ? 3.623 6.073 -4.052 1.00 98.06 187 TRP A O 1
ATOM 1449 N N . ASP A 1 188 ? 2.687 6.190 -2.029 1.00 97.81 188 ASP A N 1
ATOM 1450 C CA . ASP A 1 188 ? 3.931 6.284 -1.268 1.00 97.81 188 ASP A CA 1
ATOM 1451 C C . ASP A 1 188 ? 4.900 5.111 -1.495 1.00 97.81 188 ASP A C 1
ATOM 1453 O O . ASP A 1 188 ? 6.033 5.161 -1.030 1.00 97.81 188 ASP A O 1
ATOM 1457 N N . ARG A 1 189 ? 4.465 4.011 -2.127 1.00 96.94 189 ARG A N 1
ATOM 1458 C CA . ARG A 1 189 ? 5.350 2.893 -2.500 1.00 96.94 189 ARG A CA 1
ATOM 1459 C C . ARG A 1 189 ? 5.971 3.034 -3.886 1.00 96.94 189 ARG A C 1
ATOM 1461 O O . ARG A 1 189 ? 6.781 2.185 -4.254 1.00 96.94 189 ARG A O 1
ATOM 1468 N N . VAL A 1 190 ? 5.555 4.040 -4.648 1.00 96.75 190 VAL A N 1
ATOM 1469 C CA . VAL A 1 190 ? 6.195 4.466 -5.898 1.00 96.75 190 VAL A CA 1
ATOM 1470 C C . VAL A 1 190 ? 7.318 5.471 -5.599 1.00 96.75 190 VAL A C 1
ATOM 1472 O O . VAL A 1 190 ? 8.305 5.507 -6.330 1.00 96.75 190 VAL A O 1
ATOM 1475 N N . LEU A 1 191 ? 7.163 6.246 -4.514 1.00 93.44 191 LEU A N 1
ATOM 1476 C CA . LEU A 1 191 ? 8.109 7.236 -3.981 1.00 93.44 191 LEU A CA 1
ATOM 1477 C C . LEU A 1 191 ? 9.269 6.618 -3.191 1.00 93.44 191 LEU A C 1
ATOM 1479 O O . LEU A 1 191 ? 10.293 7.332 -3.092 1.00 93.44 191 LEU A O 1
#

Secondary structure (DSSP, 8-state):
--------------------------------S-SSPTT-S-HHHHSPPPPPTTSHHHHHHHHHHHHHHHH--HHHHHHHHHHTT--GGGGHHHH-TT--TTS-HHHHHHHHHHHHHHHHHHHHHHHHH-PPPHHHH-GGG--SSPPSS--SS-HHHHHHHHHHHHHHHH-GGGHHHHHHHHHHHHHTTT-

Foldseek 3Di:
DDDDDDDDDDDDDDDDDPPPPPPPPPPPPPPPLAPDDPCPPQCQVVDDAQDDPPDPRVVVLLVLLVVPLVPDDPVLLVLLLVLVVLDLCLLCVLQHPCPDPPNCVVVVVVLVRVLVRVVNSQQVNQVVRVAADSCVVPVVSDRPDDDPTGPPPPSQLVSLQVSLVVVCVVVVVSNVVSNVSSVSSVVSSSD

pLDDT: mean 87.94, std 18.91, range [35.72, 98.88]